Protein AF-A0A0C3QNI2-F1 (afdb_monomer_lite)

InterPro domains:
  IPR011333 SKP1/BTB/POZ domain superfamily [G3DSA:3.30.710.10] (1-174)

Secondary structure (DSSP, 8-state):
-TTTBHHHHHHHHTTTTS---------S-------PPP--S-HHHHHHHHHHHHS-HHHHHHTTGGGSSS---------------------------PPPSS--HHHHHHHHHHHHHTTB-HHHHHHHHHHHHHTTTTSHHHHHHHHHHTT-HHHHHHHHHHTTSS-GGGS-HHHHHHH-SSHHHHHHHHHHHHHHHHHHHHHHHH--SSGGGTT--TTTHHHHHHHHHHHHHHHHHH--TT--HHHHHHGGGGSTTTTT-HHHHHHHHHHHHHHHHHHTTS--SGGGS-SS--HHHHHHHHTT-

Foldseek 3Di:
DVQWFVQVCVVCVVVVPPPPPPDDDDDDDDDPPPPDDDDPDDPVLVVVLVVLVVDDLVCLVPLPVVVVPDDPDDDDPDPDDDDDDDDDDDDDDDDPCPDPNADDPVSLLVSLVVCVVRVTDVSSVVSSLVSLLVCLLVCLLQSLQVCVVVVNQVSVFSSLLNVQVPQLVPDDPVSCVVRHPDPVSSVLSNLLFLQLLLQLLVLLQPFFLADVCVLQDPPCRVVLRVVLNVQSVVVSVVRTSNDPSLVSLCCCCVDPSQVVDPSSNVSSVV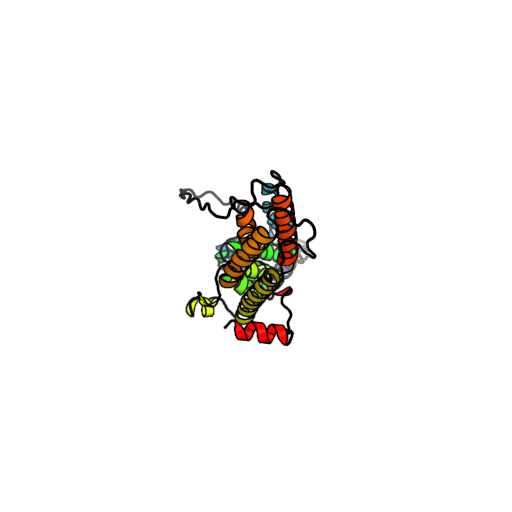SSVVSVVSSVLRRSGSVSRDPDDDPVSVVSSVVVD

Organism: NCBI:txid1051891

Radius of gyration: 28.66 Å; chains: 1; bounding box: 86×50×78 Å

Sequence (305 aa):
MEAGSSVFRDMFGTCDDLPPTSEKSGGAGLDSQSSSMEIHEGTEIFGLFLGLLHSDPTEMSKSTEANKSEGGAAPSDDWDTRTQGTMDVESTEVANHSLPSLIPLPILRPLLDLADKYDISPSYLEALHDHLKRNAPESPLEVYSLATQLELPSVASAASSFLLSRPMATYTTEEVERYFPTIRSYHLLVRLQAYRKMKLRDVLSKEVLFPHDYGKCSRHGDEASKLWQEHRDEVCTRITPSLNVVGEMAELRKAPRFHKCDTCIKGLSAAIDMLQYKVNKVPWSLERVPEKLTEWEERAMKRQG

Str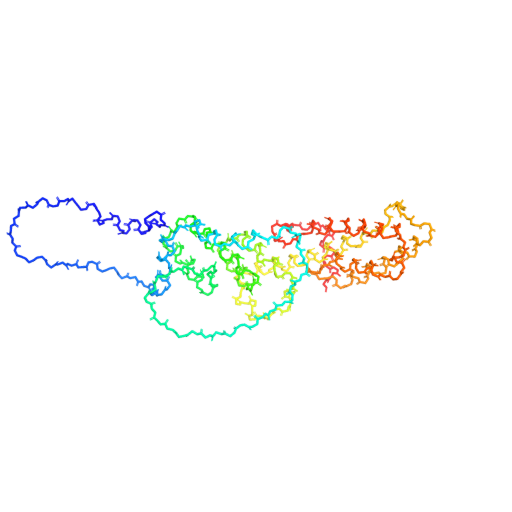ucture (mmCIF, N/CA/C/O backbone):
data_AF-A0A0C3QNI2-F1
#
_entry.id   AF-A0A0C3QNI2-F1
#
loop_
_atom_site.group_PDB
_atom_site.id
_atom_site.type_symbol
_atom_site.label_atom_id
_atom_site.label_alt_id
_atom_site.label_comp_id
_atom_site.label_asym_id
_atom_site.label_entity_id
_atom_site.label_seq_id
_atom_site.pdbx_PDB_ins_code
_atom_site.Cartn_x
_atom_site.Cartn_y
_atom_site.Cartn_z
_atom_site.occupancy
_atom_site.B_iso_or_equiv
_atom_site.auth_seq_id
_atom_site.auth_comp_id
_atom_site.auth_asym_id
_atom_site.auth_atom_id
_atom_site.pdbx_PDB_model_num
ATOM 1 N N . MET A 1 1 ? -33.208 1.269 14.373 1.00 72.19 1 MET A N 1
ATOM 2 C CA . MET A 1 1 ? -32.636 1.031 15.717 1.00 72.19 1 MET A CA 1
ATOM 3 C C . MET A 1 1 ? -32.673 -0.439 16.126 1.00 72.19 1 MET A C 1
ATOM 5 O O . MET A 1 1 ? -31.599 -1.013 16.178 1.00 72.19 1 MET A O 1
ATOM 9 N N . GLU A 1 2 ? -33.828 -1.086 16.332 1.00 77.62 2 GLU A N 1
ATOM 10 C CA . GLU A 1 2 ? -33.878 -2.499 16.794 1.00 77.62 2 GLU A CA 1
ATOM 11 C C . GLU A 1 2 ? -33.195 -3.507 15.861 1.00 77.62 2 GLU A C 1
ATOM 13 O O . GLU A 1 2 ? -32.550 -4.449 16.312 1.00 77.62 2 GLU A O 1
ATOM 18 N N . ALA A 1 3 ? -33.293 -3.296 14.546 1.00 83.06 3 ALA A N 1
ATOM 19 C CA . ALA A 1 3 ? -32.585 -4.122 13.568 1.00 83.06 3 ALA A CA 1
ATOM 20 C C . ALA A 1 3 ? -31.061 -3.883 13.571 1.00 83.06 3 ALA A C 1
ATOM 22 O O . ALA A 1 3 ? -30.310 -4.712 13.068 1.00 83.06 3 ALA A O 1
ATOM 23 N N . GLY A 1 4 ? -30.617 -2.743 14.110 1.00 86.50 4 GLY A N 1
ATOM 24 C CA . GLY A 1 4 ? -29.230 -2.294 14.064 1.00 86.50 4 GLY A CA 1
ATOM 25 C C . GLY A 1 4 ? -28.418 -2.614 15.317 1.00 86.50 4 GLY A C 1
ATOM 26 O O . GLY A 1 4 ? -27.202 -2.599 15.221 1.00 86.50 4 GLY A O 1
ATOM 27 N N . SER A 1 5 ? -29.039 -2.914 16.462 1.00 94.50 5 SER A N 1
ATOM 28 C CA . SER A 1 5 ? -28.346 -3.242 17.719 1.00 94.50 5 SER A CA 1
ATOM 29 C C . SER A 1 5 ? -29.194 -4.191 18.562 1.00 94.50 5 SER A C 1
ATOM 31 O O . SER A 1 5 ? -30.361 -3.905 18.849 1.00 94.50 5 SER A O 1
ATOM 33 N N . SER A 1 6 ? -28.598 -5.313 18.971 1.00 92.88 6 SER A N 1
ATOM 34 C CA . SER A 1 6 ? -29.255 -6.287 19.850 1.00 92.88 6 SER A CA 1
ATOM 35 C C . SER A 1 6 ? -29.502 -5.694 21.240 1.00 92.88 6 SER A C 1
ATOM 37 O O . SER A 1 6 ? -30.590 -5.848 21.787 1.00 92.88 6 SER A O 1
ATOM 39 N N . VAL A 1 7 ? -28.535 -4.929 21.755 1.00 93.50 7 VAL A N 1
ATOM 40 C CA . VAL A 1 7 ? -28.605 -4.265 23.057 1.00 93.50 7 VAL A CA 1
ATOM 41 C C . VAL A 1 7 ? -29.762 -3.274 23.090 1.00 93.50 7 VAL A C 1
ATOM 43 O O . VAL A 1 7 ? -30.577 -3.334 24.004 1.00 93.50 7 VAL A O 1
ATOM 46 N N . PHE A 1 8 ? -29.915 -2.415 22.077 1.00 92.00 8 PHE A N 1
ATOM 47 C CA . PHE A 1 8 ? -31.060 -1.502 22.042 1.00 92.00 8 PHE A CA 1
ATOM 48 C C . PHE A 1 8 ? -32.392 -2.232 21.905 1.00 92.00 8 PHE A C 1
ATOM 50 O O . PHE A 1 8 ? -33.354 -1.849 22.566 1.00 92.00 8 PHE A O 1
ATOM 57 N N . ARG A 1 9 ? -32.461 -3.296 21.099 1.00 91.31 9 ARG A N 1
ATOM 58 C CA . ARG A 1 9 ? -33.675 -4.114 21.009 1.00 91.31 9 ARG A CA 1
ATOM 59 C C . ARG A 1 9 ? -34.059 -4.691 22.372 1.00 91.31 9 ARG A C 1
ATOM 61 O O . ARG A 1 9 ? -35.225 -4.628 22.736 1.00 91.31 9 ARG A O 1
ATOM 68 N N . ASP A 1 10 ? -33.102 -5.203 23.135 1.00 91.06 10 ASP A N 1
ATOM 69 C CA . ASP A 1 10 ? -33.374 -5.794 24.447 1.00 91.06 10 ASP A CA 1
ATOM 70 C C . ASP A 1 10 ? -33.717 -4.717 25.494 1.00 91.06 10 ASP A C 1
ATOM 72 O O . ASP A 1 10 ? -34.591 -4.916 26.338 1.00 91.06 10 ASP A O 1
ATOM 76 N N . MET A 1 11 ? -33.080 -3.545 25.412 1.00 88.88 11 MET A N 1
ATOM 77 C CA . MET A 1 11 ? -33.353 -2.412 26.299 1.00 88.88 11 MET A CA 1
ATOM 78 C C . MET A 1 11 ? -34.746 -1.815 26.088 1.00 88.88 11 MET A C 1
ATOM 80 O O . MET A 1 11 ? -35.421 -1.507 27.068 1.00 88.88 11 MET A O 1
ATOM 84 N N . PHE A 1 12 ? -35.188 -1.665 24.836 1.00 86.19 12 PHE A N 1
ATOM 85 C CA . PHE A 1 12 ? -36.486 -1.063 24.510 1.00 86.19 12 PHE A CA 1
ATOM 86 C C . PHE A 1 12 ? -37.620 -2.087 24.373 1.00 86.19 12 PHE A C 1
ATOM 88 O O . PHE A 1 12 ? -38.771 -1.748 24.632 1.00 86.19 12 PHE A O 1
ATOM 95 N N . GLY A 1 13 ? -37.320 -3.352 24.067 1.00 83.81 13 GLY A N 1
ATOM 96 C CA . GLY A 1 13 ? -38.331 -4.399 23.879 1.00 83.81 13 GLY A CA 1
ATOM 97 C C . GLY A 1 13 ? -39.130 -4.731 25.143 1.00 83.81 13 GLY A C 1
ATOM 98 O O . GLY A 1 13 ? -40.278 -5.150 25.057 1.00 83.81 13 GLY A O 1
ATOM 99 N N . THR A 1 14 ? -38.577 -4.475 26.333 1.00 74.19 14 THR A N 1
ATOM 100 C CA . THR A 1 14 ? -39.312 -4.664 27.600 1.00 74.19 14 THR A CA 1
ATOM 101 C C . THR A 1 14 ? -40.436 -3.648 27.821 1.00 74.19 14 THR A C 1
ATOM 103 O O . THR A 1 14 ? -41.287 -3.861 28.686 1.00 74.19 14 THR A O 1
ATOM 106 N N . CYS A 1 15 ? -40.469 -2.557 27.049 1.00 70.94 15 CYS A N 1
ATOM 107 C CA . CYS A 1 15 ? -41.512 -1.540 27.149 1.00 70.94 15 CYS A CA 1
ATOM 108 C C . CYS A 1 15 ? -42.795 -1.911 26.386 1.00 70.94 15 CYS A C 1
ATOM 110 O O . CYS A 1 15 ? -43.865 -1.440 26.770 1.00 70.94 15 CYS A O 1
ATOM 112 N N . ASP A 1 16 ? -42.710 -2.771 25.366 1.00 70.19 16 ASP A N 1
ATOM 113 C CA . ASP A 1 16 ? -43.843 -3.088 24.483 1.00 70.19 16 ASP A CA 1
ATOM 114 C C . ASP A 1 16 ? -44.709 -4.259 24.982 1.00 70.19 16 ASP A C 1
ATOM 116 O O . ASP A 1 16 ? -45.876 -4.374 24.607 1.00 70.19 16 ASP A O 1
ATOM 120 N N . ASP A 1 17 ? -44.182 -5.093 25.885 1.00 68.81 17 ASP A N 1
ATOM 121 C CA . ASP A 1 17 ? -44.866 -6.288 26.405 1.00 68.81 17 ASP A CA 1
ATOM 122 C C . ASP A 1 17 ? -45.781 -6.021 27.615 1.00 68.81 17 ASP A C 1
ATOM 124 O O . ASP A 1 17 ? -46.321 -6.958 28.217 1.00 68.81 17 ASP A O 1
ATOM 128 N N . LEU A 1 18 ? -45.999 -4.758 28.002 1.00 68.75 18 LEU A N 1
ATOM 129 C CA . LEU A 1 18 ? -46.985 -4.456 29.038 1.00 68.75 18 LEU A CA 1
ATOM 130 C C . LEU A 1 18 ? -48.388 -4.773 28.491 1.00 68.75 18 LEU A C 1
ATOM 132 O O . LEU A 1 18 ? -48.839 -4.118 27.548 1.00 68.75 18 LEU A O 1
ATOM 136 N N . PRO A 1 19 ? -49.105 -5.766 29.061 1.00 69.81 19 PRO A N 1
ATOM 137 C CA . PRO A 1 19 ? -50.433 -6.115 28.585 1.00 69.81 19 PRO A CA 1
ATOM 138 C C . PRO A 1 19 ? -51.317 -4.868 28.660 1.00 69.81 19 PRO A C 1
ATOM 140 O O . PRO A 1 19 ? -51.231 -4.147 29.660 1.00 69.81 19 PRO A O 1
ATOM 143 N N . PRO A 1 20 ? -52.170 -4.605 27.650 1.00 69.44 20 PRO A N 1
ATOM 144 C CA . PRO A 1 20 ? -53.075 -3.467 27.681 1.00 69.44 20 PRO A CA 1
ATOM 145 C C . PRO A 1 20 ? -53.907 -3.588 28.953 1.00 69.44 20 PRO A C 1
ATOM 147 O O . PRO A 1 20 ? -54.744 -4.485 29.085 1.00 69.44 20 PRO A O 1
ATOM 150 N N . THR A 1 21 ? -53.611 -2.744 29.938 1.00 64.44 21 THR A N 1
ATOM 151 C CA . THR A 1 21 ? -54.279 -2.761 31.230 1.00 64.44 21 THR A CA 1
ATOM 152 C C . THR A 1 21 ? -55.724 -2.384 30.965 1.00 64.44 21 THR A C 1
ATOM 154 O O . THR A 1 21 ? -56.049 -1.232 30.693 1.00 64.44 21 THR A O 1
ATOM 157 N N . SER A 1 22 ? -56.603 -3.390 30.952 1.00 59.56 22 SER A N 1
ATOM 158 C CA . SER A 1 22 ? -58.018 -3.178 30.689 1.00 59.56 22 SER A CA 1
ATOM 159 C C . SER A 1 22 ? -58.565 -2.244 31.761 1.00 59.56 22 SER A C 1
ATOM 161 O O . SER A 1 22 ? -58.635 -2.602 32.940 1.00 59.56 22 SER A O 1
ATOM 163 N N . GLU A 1 23 ? -58.916 -1.039 31.336 1.00 64.94 23 GLU A N 1
ATOM 164 C CA . GLU A 1 23 ? -59.500 0.013 32.145 1.00 64.94 23 GLU A CA 1
ATOM 165 C C . GLU A 1 23 ? -60.684 -0.521 32.954 1.00 64.94 23 GLU A C 1
ATOM 167 O O . GLU A 1 23 ? -61.695 -0.942 32.390 1.00 64.94 23 GLU A O 1
ATOM 172 N N . LYS A 1 24 ? -60.567 -0.485 34.285 1.00 59.03 24 LYS A N 1
ATOM 173 C CA . LYS A 1 24 ? -61.687 -0.276 35.216 1.00 59.03 24 LYS A CA 1
ATOM 174 C C . LYS A 1 24 ? -61.171 -0.158 36.650 1.00 59.03 24 LYS A C 1
ATOM 176 O O . LYS A 1 24 ? -61.216 -1.113 37.411 1.00 59.03 24 LYS A O 1
ATOM 181 N N . SER A 1 25 ? -60.762 1.043 37.043 1.00 52.25 25 SER A N 1
ATOM 182 C CA . SER A 1 25 ? -61.341 1.702 38.224 1.00 52.25 25 SER A CA 1
ATOM 183 C C . SER A 1 25 ? -60.729 3.086 38.385 1.00 52.25 25 SER A C 1
ATOM 185 O O . SER A 1 25 ? -59.514 3.222 38.492 1.00 52.25 25 SER A O 1
ATOM 187 N N . GLY A 1 26 ? -61.588 4.104 38.403 1.00 61.94 26 GLY A N 1
ATOM 188 C CA . GLY A 1 26 ? -61.198 5.479 38.670 1.00 61.94 26 GLY A CA 1
ATOM 189 C C . GLY A 1 26 ? -60.563 5.636 40.049 1.00 61.94 26 GLY A C 1
ATOM 190 O O . GLY A 1 26 ? -61.030 5.064 41.031 1.00 61.94 26 GLY A O 1
ATOM 191 N N . GLY A 1 27 ? -59.507 6.436 40.111 1.00 54.06 27 GLY A N 1
ATOM 192 C CA . GLY A 1 27 ? -58.815 6.750 41.352 1.00 54.06 27 GLY A CA 1
ATOM 193 C C . GLY A 1 27 ? -57.542 7.532 41.077 1.00 54.06 27 GLY A C 1
ATOM 194 O O . GLY A 1 27 ? -56.503 6.944 40.830 1.00 54.06 27 GLY A O 1
ATOM 195 N N . ALA A 1 28 ? -57.696 8.854 41.060 1.00 54.44 28 ALA A N 1
ATOM 196 C CA . ALA A 1 28 ? -56.701 9.923 41.083 1.00 54.44 28 ALA A CA 1
ATOM 197 C C . ALA A 1 28 ? -55.215 9.559 41.323 1.00 54.44 28 ALA A C 1
ATOM 199 O O . ALA A 1 28 ? -54.868 8.977 42.346 1.00 54.44 28 ALA A O 1
ATOM 200 N N . GLY A 1 29 ? -54.352 10.102 40.453 1.00 57.16 29 GLY A N 1
ATOM 201 C CA . GLY A 1 29 ? -52.967 10.459 40.783 1.00 57.16 29 GLY A CA 1
ATOM 202 C C . GLY A 1 29 ? -51.922 9.385 40.502 1.00 57.16 29 GLY A C 1
ATOM 203 O O . GLY A 1 29 ? -51.288 8.899 41.429 1.00 57.16 29 GLY A O 1
ATOM 204 N N . LEU A 1 30 ? -51.720 9.030 39.232 1.00 53.06 30 LEU A N 1
ATOM 205 C CA . LEU A 1 30 ? -50.519 8.309 38.814 1.00 53.06 30 LEU A CA 1
ATOM 206 C C . LEU A 1 30 ? -49.562 9.309 38.178 1.00 53.06 30 LEU A C 1
ATOM 208 O O . LEU A 1 30 ? -49.774 9.767 37.055 1.00 53.06 30 LEU A O 1
ATOM 212 N N . ASP A 1 31 ? -48.534 9.658 38.942 1.00 58.41 31 ASP A N 1
ATOM 213 C CA . ASP A 1 31 ? -47.363 10.370 38.461 1.00 58.41 31 ASP A CA 1
ATOM 214 C C . ASP A 1 31 ? -46.799 9.587 37.271 1.00 58.41 31 ASP A C 1
ATOM 216 O O . ASP A 1 31 ? -46.358 8.445 37.427 1.00 58.41 31 ASP A O 1
ATOM 220 N N . SER A 1 32 ? -46.845 10.172 36.070 1.00 63.91 32 SER A N 1
ATOM 221 C CA . SER A 1 32 ? -46.079 9.678 34.925 1.00 63.91 32 SER A CA 1
ATOM 222 C C . SER A 1 32 ? -44.605 9.751 35.299 1.00 63.91 32 SER A C 1
ATOM 224 O O . SER A 1 32 ? -43.942 10.760 35.068 1.00 63.91 32 SER A O 1
ATOM 226 N N . GLN A 1 33 ? -44.095 8.688 35.914 1.00 64.12 33 GLN A N 1
ATOM 227 C CA . GLN A 1 33 ? -42.672 8.486 36.088 1.00 64.12 33 GLN A CA 1
ATOM 228 C C . GLN A 1 33 ? -42.105 8.292 34.688 1.00 64.12 33 GLN A C 1
ATOM 230 O O . GLN A 1 33 ? -42.147 7.202 34.121 1.00 64.12 33 GLN A O 1
ATOM 235 N N . SER A 1 34 ? -41.637 9.390 34.097 1.00 71.06 34 SER A N 1
ATOM 236 C CA . SER A 1 34 ? -40.765 9.338 32.939 1.00 71.06 34 SER A CA 1
ATOM 237 C C . SER A 1 34 ? -39.562 8.501 33.350 1.00 71.06 34 SER A C 1
ATOM 239 O O . SER A 1 34 ? -38.717 8.967 34.116 1.00 71.06 34 SER A O 1
ATOM 241 N N . SER A 1 35 ? -39.519 7.251 32.901 1.00 73.38 35 SER A N 1
ATOM 242 C CA . SER A 1 35 ? -38.351 6.400 33.070 1.00 73.38 35 SER A CA 1
ATOM 243 C C . SER A 1 35 ? -37.237 6.983 32.205 1.00 73.38 35 SER A C 1
ATOM 245 O O . SER A 1 35 ? -37.126 6.674 31.021 1.00 73.38 35 SER A O 1
ATOM 247 N N . SER A 1 36 ? -36.466 7.912 32.768 1.00 81.81 36 SER A N 1
ATOM 248 C CA . SER A 1 36 ? -35.266 8.438 32.133 1.00 81.81 36 SER A CA 1
ATOM 249 C C . SER A 1 36 ? -34.149 7.425 32.320 1.00 81.81 36 SER A C 1
ATOM 251 O O . SER A 1 36 ? -33.816 7.071 33.451 1.00 81.81 36 SER A O 1
ATOM 253 N N . MET A 1 37 ? -33.563 6.970 31.220 1.00 82.38 37 MET A N 1
ATOM 254 C CA . MET A 1 37 ? -32.373 6.138 31.265 1.00 82.38 37 MET A CA 1
ATOM 255 C C . MET A 1 37 ? -31.130 7.029 31.199 1.00 82.38 37 MET A C 1
ATOM 257 O O . MET A 1 37 ? -31.011 7.863 30.301 1.00 82.38 37 MET A O 1
ATOM 261 N N . GLU A 1 38 ? -30.206 6.856 32.141 1.00 88.50 38 GLU A N 1
ATOM 262 C CA . GLU A 1 38 ? -28.918 7.547 32.110 1.00 88.50 38 GLU A CA 1
ATOM 263 C C . GLU A 1 38 ? -27.960 6.839 31.141 1.00 88.50 38 GLU A C 1
ATOM 265 O O . GLU A 1 38 ? -27.720 5.635 31.242 1.00 88.50 38 GLU A O 1
ATOM 270 N N . ILE A 1 39 ? -27.425 7.604 30.189 1.00 90.31 39 ILE A N 1
ATOM 271 C CA . ILE A 1 39 ? -26.440 7.180 29.189 1.00 90.31 39 ILE A CA 1
ATOM 272 C C . ILE A 1 39 ? -25.160 7.970 29.488 1.00 90.31 39 ILE A C 1
ATOM 274 O O . ILE A 1 39 ? -25.215 9.183 29.689 1.00 90.31 39 ILE A O 1
ATOM 278 N N . HIS A 1 40 ? -24.019 7.287 29.600 1.00 91.56 40 HIS A N 1
ATOM 279 C CA . HIS A 1 40 ? -22.754 7.893 30.049 1.00 91.56 40 HIS A CA 1
ATOM 280 C C . HIS A 1 40 ? -21.925 8.480 28.898 1.00 91.56 40 HIS A C 1
ATOM 282 O O . HIS A 1 40 ? -20.920 9.156 29.118 1.00 91.56 40 HIS A O 1
ATOM 288 N N . GLU A 1 41 ? -22.325 8.191 27.670 1.00 93.12 41 GLU A N 1
ATOM 289 C CA . GLU A 1 41 ? -21.714 8.635 26.436 1.00 93.12 41 GLU A CA 1
ATOM 290 C C . GLU A 1 41 ? -21.904 10.142 26.233 1.00 93.12 41 GLU A C 1
ATOM 292 O O . GLU A 1 41 ? -22.944 10.713 26.559 1.00 93.12 41 GLU A O 1
ATOM 297 N N . GLY A 1 42 ? -20.907 10.799 25.636 1.00 92.44 42 GLY A N 1
ATOM 298 C CA . GLY A 1 42 ? -21.040 12.200 25.248 1.00 92.44 42 GLY A CA 1
ATOM 299 C C . GLY A 1 42 ? -22.174 12.383 24.235 1.00 92.44 42 GLY A C 1
ATOM 300 O O . GLY A 1 42 ? -22.206 11.692 23.214 1.00 92.44 42 GLY A O 1
ATOM 301 N N . THR A 1 43 ? -23.071 13.338 24.497 1.00 91.94 43 THR A N 1
ATOM 302 C CA . THR A 1 43 ? -24.303 13.570 23.722 1.00 91.94 43 THR A CA 1
ATOM 303 C C . THR A 1 43 ? -24.059 13.713 22.219 1.00 91.94 43 THR A C 1
ATOM 305 O O . THR A 1 43 ? -24.859 13.236 21.423 1.00 91.94 43 THR A O 1
ATOM 308 N N . GLU A 1 44 ? -22.947 14.329 21.814 1.00 91.94 44 GLU A N 1
ATOM 309 C CA . GLU A 1 44 ? -22.615 14.546 20.400 1.00 91.94 44 GLU A CA 1
ATOM 310 C C . GLU A 1 44 ? -22.273 13.240 19.671 1.00 91.94 44 GLU A C 1
ATOM 312 O O . GLU A 1 44 ? -22.873 12.923 18.645 1.00 91.94 44 GLU A O 1
ATOM 317 N N . ILE A 1 45 ? -21.342 12.451 20.216 1.00 92.62 45 ILE A N 1
ATOM 318 C CA . ILE A 1 45 ? -20.928 11.172 19.619 1.00 92.62 45 ILE A CA 1
ATOM 319 C C . ILE A 1 45 ? -22.086 10.178 19.650 1.00 92.62 45 ILE A C 1
ATOM 321 O O . ILE A 1 45 ? -22.327 9.487 18.663 1.00 92.62 45 ILE A O 1
ATOM 325 N N . PHE A 1 46 ? -22.833 10.142 20.754 1.00 93.81 46 PHE A N 1
ATOM 326 C CA . PHE A 1 46 ? -24.003 9.283 20.866 1.00 93.81 46 PHE A CA 1
ATOM 327 C C . PHE A 1 46 ? -25.125 9.711 19.909 1.00 93.81 46 PHE A C 1
ATOM 329 O O . PHE A 1 46 ? -25.756 8.869 19.280 1.00 93.81 46 PHE A O 1
ATOM 336 N N . GLY A 1 47 ? -25.336 11.014 19.709 1.00 92.75 47 GLY A N 1
ATOM 337 C CA . GLY A 1 47 ? -26.276 11.525 18.710 1.00 92.75 47 GLY A CA 1
ATOM 338 C C . GLY A 1 47 ? -25.901 11.107 17.284 1.00 92.75 47 GLY A C 1
ATOM 339 O O . GLY A 1 47 ? -26.754 10.629 16.538 1.00 92.75 47 GLY A O 1
ATOM 340 N N . LEU A 1 48 ? -24.616 11.205 16.922 1.00 92.00 48 LEU A N 1
ATOM 341 C CA . LEU A 1 48 ? -24.106 10.718 15.632 1.00 92.00 48 LEU A CA 1
ATOM 342 C C . LEU A 1 48 ? -24.286 9.205 15.480 1.00 92.00 48 LEU A C 1
ATOM 344 O O . LEU A 1 48 ? -24.680 8.730 14.417 1.00 92.00 48 LEU A O 1
ATOM 348 N N . PHE A 1 49 ? -24.028 8.459 16.550 1.00 93.56 49 PHE A N 1
ATOM 349 C CA . PHE A 1 49 ? -24.219 7.018 16.613 1.00 93.56 49 PHE A CA 1
ATOM 350 C C . PHE A 1 49 ? -25.674 6.604 16.376 1.00 93.56 49 PHE A C 1
ATOM 352 O O . PHE A 1 49 ? -25.952 5.721 15.567 1.00 93.56 49 PHE A O 1
ATOM 359 N N . LEU A 1 50 ? -26.625 7.280 17.022 1.00 92.94 50 LEU A N 1
ATOM 360 C CA . LEU A 1 50 ? -28.046 7.055 16.770 1.00 92.94 50 LEU A CA 1
ATOM 361 C C . LEU A 1 50 ? -28.419 7.432 15.333 1.00 92.94 50 LEU A C 1
ATOM 363 O O . LEU A 1 50 ? -29.118 6.670 14.668 1.00 92.94 50 LEU A O 1
ATOM 367 N N . GLY A 1 51 ? -27.905 8.554 14.818 1.00 90.94 51 GLY A N 1
ATOM 368 C CA . GLY A 1 51 ? -28.089 8.953 13.419 1.00 90.94 51 GLY A CA 1
ATOM 369 C C . GLY A 1 51 ? -27.615 7.883 12.427 1.00 90.94 51 GLY A C 1
ATOM 370 O O . GLY A 1 51 ? -28.307 7.589 11.450 1.00 90.94 51 GLY A O 1
ATOM 371 N N . LEU A 1 52 ? -26.486 7.230 12.721 1.00 90.50 52 LEU A N 1
ATOM 372 C CA . LEU A 1 52 ? -25.982 6.084 11.960 1.00 90.50 52 LEU A CA 1
ATOM 373 C C . LEU A 1 52 ? -26.967 4.911 11.975 1.00 90.50 52 LEU A C 1
ATOM 375 O O . LEU A 1 52 ? -27.310 4.400 10.915 1.00 90.50 52 LEU A O 1
ATOM 379 N N . LEU A 1 53 ? -27.495 4.542 13.144 1.00 91.19 53 LEU A N 1
ATOM 380 C CA . LEU A 1 53 ? -28.472 3.451 13.299 1.00 91.19 53 LEU A CA 1
ATOM 381 C C . LEU A 1 53 ? -29.858 3.742 12.698 1.00 91.19 53 LEU A C 1
ATOM 383 O O . LEU A 1 53 ? -30.701 2.839 12.607 1.00 91.19 53 LEU A O 1
ATOM 387 N N . HIS A 1 54 ? -30.122 4.997 12.341 1.00 90.00 54 HIS A N 1
ATOM 388 C CA . HIS A 1 54 ? -31.317 5.419 11.614 1.00 90.00 54 HIS A CA 1
ATOM 389 C C . HIS A 1 54 ? -31.121 5.475 10.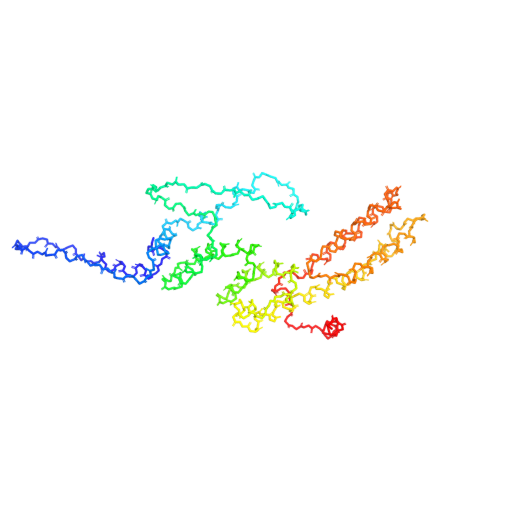098 1.00 90.00 54 HIS A C 1
ATOM 391 O O . HIS A 1 54 ? -32.111 5.491 9.369 1.00 90.00 54 HIS A O 1
ATOM 397 N N . SER A 1 55 ? -29.875 5.490 9.629 1.00 88.81 55 SER A N 1
ATOM 398 C CA . SER A 1 55 ? -29.546 5.512 8.204 1.00 88.81 55 SER A CA 1
ATOM 399 C C . SER A 1 55 ? -29.547 4.093 7.625 1.00 88.81 55 SER A C 1
ATOM 401 O O . SER A 1 55 ? -29.336 3.119 8.349 1.00 88.81 55 SER A O 1
ATOM 403 N N . ASP A 1 56 ? -29.779 3.944 6.320 1.00 87.56 56 ASP A N 1
ATOM 404 C CA . ASP A 1 56 ? -29.597 2.657 5.642 1.00 87.56 56 ASP A CA 1
ATOM 405 C C . ASP A 1 56 ? -28.081 2.379 5.518 1.00 87.56 56 ASP A C 1
ATOM 407 O O . ASP A 1 56 ? -27.347 3.214 4.976 1.00 87.56 56 ASP A O 1
ATOM 411 N N . PRO A 1 57 ? -27.572 1.226 5.996 1.00 84.56 57 PRO A N 1
ATOM 412 C CA . PRO A 1 57 ? -26.143 0.911 5.928 1.00 84.56 57 PRO A CA 1
ATOM 413 C C . PRO A 1 57 ? -25.625 0.895 4.482 1.00 84.56 57 PRO A C 1
ATOM 415 O O . PRO A 1 57 ? -24.466 1.221 4.226 1.00 84.56 57 PRO A O 1
ATOM 418 N N . THR A 1 58 ? -26.482 0.579 3.507 1.00 83.25 58 THR A N 1
ATOM 419 C CA . THR A 1 58 ? -26.104 0.601 2.094 1.00 83.25 58 THR A CA 1
ATOM 420 C C . THR A 1 58 ? -25.907 2.018 1.566 1.00 83.25 58 THR A C 1
ATOM 422 O O . THR A 1 58 ? -25.076 2.216 0.683 1.00 83.25 58 THR A O 1
ATOM 425 N N . GLU A 1 59 ? -26.615 3.018 2.094 1.00 82.19 59 GLU A N 1
ATOM 426 C CA . GLU A 1 59 ? -26.437 4.420 1.696 1.00 82.19 59 GLU A CA 1
ATOM 427 C C . GLU A 1 59 ? -25.098 4.981 2.184 1.00 82.19 59 GLU A C 1
ATOM 429 O O . GLU A 1 59 ? -24.428 5.717 1.451 1.00 82.19 59 GLU A O 1
ATOM 434 N N . MET A 1 60 ? -24.650 4.548 3.365 1.00 77.25 60 MET A N 1
ATOM 435 C CA . MET A 1 60 ? -23.339 4.911 3.909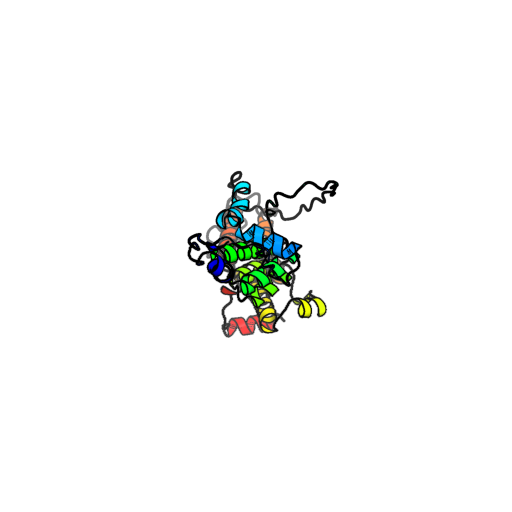 1.00 77.25 60 MET A CA 1
ATOM 436 C C . MET A 1 60 ? -22.196 4.446 2.993 1.00 77.25 60 MET A C 1
ATOM 438 O O . MET A 1 60 ? -21.277 5.215 2.686 1.00 77.25 60 MET A O 1
ATOM 442 N N . SER A 1 61 ? -22.288 3.219 2.469 1.00 74.56 61 SER A N 1
ATOM 443 C CA . SER A 1 61 ? -21.301 2.691 1.522 1.00 74.56 61 SER A CA 1
ATOM 444 C C . SER A 1 61 ? -21.433 3.309 0.119 1.00 74.56 61 SER A C 1
ATOM 446 O O . SER A 1 61 ? -20.407 3.564 -0.520 1.00 74.56 61 SER A O 1
ATOM 448 N N . LYS A 1 62 ? -22.659 3.595 -0.357 1.00 69.25 62 LYS A N 1
ATOM 449 C CA . LYS A 1 62 ? -22.963 4.044 -1.738 1.00 69.25 62 LYS A CA 1
ATOM 450 C C . LYS A 1 62 ? -22.641 5.500 -2.052 1.00 69.25 62 LYS A C 1
ATOM 452 O O . LYS A 1 62 ? -22.419 5.797 -3.226 1.00 69.25 62 LYS A O 1
ATOM 457 N N . SER A 1 63 ? -22.564 6.391 -1.061 1.00 57.41 63 SER A N 1
ATOM 458 C CA . SER A 1 63 ? -22.286 7.835 -1.242 1.00 57.41 63 SER A CA 1
ATOM 459 C C . SER A 1 63 ? -20.991 8.165 -2.017 1.00 57.41 63 SER A C 1
ATOM 461 O O . SER A 1 63 ? -20.668 9.324 -2.252 1.00 57.41 63 SER A O 1
ATOM 463 N N . THR A 1 64 ? -20.229 7.152 -2.429 1.00 50.66 64 THR A N 1
ATOM 464 C CA . THR A 1 64 ? -18.909 7.254 -3.054 1.00 50.66 64 THR A CA 1
ATOM 465 C C . THR A 1 64 ? -18.861 6.747 -4.502 1.00 50.66 64 THR A C 1
ATOM 467 O O . THR A 1 64 ? -17.933 7.103 -5.226 1.00 50.66 64 THR A O 1
ATOM 470 N N . GLU A 1 65 ? -19.833 5.958 -4.982 1.00 52.25 65 GLU A N 1
ATOM 471 C CA . GLU A 1 65 ? -19.820 5.488 -6.385 1.00 52.25 65 GLU A CA 1
ATOM 472 C C . GLU A 1 65 ? -20.318 6.549 -7.375 1.00 52.25 65 GLU A C 1
ATOM 474 O O . GLU A 1 65 ? -19.867 6.579 -8.520 1.00 52.25 65 GLU A O 1
ATOM 479 N N . ALA A 1 66 ? -21.160 7.483 -6.919 1.00 50.06 66 ALA A N 1
ATOM 480 C CA . ALA A 1 66 ? -21.724 8.548 -7.752 1.00 50.06 66 ALA A CA 1
ATOM 481 C C . ALA A 1 66 ? -20.673 9.538 -8.304 1.00 50.06 66 ALA A C 1
ATOM 483 O O . ALA A 1 66 ? -20.938 10.215 -9.290 1.00 50.06 66 ALA A O 1
ATOM 484 N N . ASN A 1 67 ? -19.461 9.574 -7.733 1.00 50.59 67 ASN A N 1
ATOM 485 C CA . ASN A 1 67 ? -18.348 10.395 -8.230 1.00 50.59 67 ASN A CA 1
ATOM 486 C C . ASN A 1 67 ? -17.366 9.630 -9.141 1.00 50.59 67 ASN A C 1
ATOM 488 O O . ASN A 1 67 ? -16.361 10.198 -9.563 1.00 50.59 67 ASN A O 1
ATOM 492 N N . LYS A 1 68 ? -17.613 8.346 -9.445 1.00 49.88 68 LYS A N 1
ATOM 493 C CA . LYS A 1 68 ? -16.756 7.533 -10.334 1.00 49.88 68 LYS A CA 1
ATOM 494 C C . LYS A 1 68 ? -17.363 7.241 -11.707 1.00 49.88 68 LYS A C 1
ATOM 496 O O . LYS A 1 68 ? -16.684 6.653 -12.548 1.00 49.88 68 LYS A O 1
ATOM 501 N N . SER A 1 69 ? -18.601 7.653 -11.972 1.00 39.16 69 SER A N 1
ATOM 502 C CA . SER A 1 69 ? -19.288 7.404 -13.242 1.00 39.16 69 SER A CA 1
ATOM 503 C C . SER A 1 69 ? -19.211 8.591 -14.206 1.00 39.16 69 SER A C 1
ATOM 505 O O . SER A 1 69 ? -20.241 9.054 -14.665 1.00 39.16 69 SER A O 1
ATOM 507 N N . GLU A 1 70 ? -18.011 9.083 -14.515 1.00 39.78 70 GLU A N 1
ATOM 508 C CA . GLU A 1 70 ? -17.740 9.937 -15.687 1.00 39.78 70 GLU A CA 1
ATOM 509 C C . GLU A 1 70 ? -16.217 9.979 -15.929 1.00 39.78 70 GLU A C 1
ATOM 511 O O . GLU A 1 70 ? -15.512 10.873 -15.478 1.00 39.78 70 GLU A O 1
ATOM 516 N N . GLY A 1 71 ? -15.667 8.947 -16.585 1.00 37.56 71 GLY A N 1
ATOM 517 C CA . GLY A 1 71 ? -14.247 8.929 -16.972 1.00 37.56 71 GLY A CA 1
ATOM 518 C C . GLY A 1 71 ? -13.573 7.562 -16.893 1.00 37.56 71 GLY A C 1
ATOM 519 O O . GLY A 1 71 ? -12.632 7.366 -16.131 1.00 37.56 71 GLY A O 1
ATOM 520 N N . GLY A 1 72 ? -14.028 6.601 -17.698 1.00 36.41 72 GLY A N 1
ATOM 521 C CA . GLY A 1 72 ? -13.288 5.363 -17.932 1.00 36.41 72 GLY A CA 1
ATOM 522 C C . GLY A 1 72 ? -12.010 5.625 -18.734 1.00 36.41 72 GLY A C 1
ATOM 523 O O . GLY A 1 72 ? -12.024 5.548 -19.957 1.00 36.41 72 GLY A O 1
ATOM 524 N N . ALA A 1 73 ? -10.908 5.908 -18.043 1.00 32.53 73 ALA A N 1
ATOM 525 C CA . ALA A 1 73 ? -9.543 5.777 -18.542 1.00 32.53 73 ALA A CA 1
ATOM 526 C C . ALA A 1 73 ? -8.630 5.346 -17.381 1.00 32.53 73 ALA A C 1
ATOM 528 O O . ALA A 1 73 ? -8.884 5.669 -16.224 1.00 32.53 73 ALA A O 1
ATOM 529 N N . ALA A 1 74 ? -7.613 4.546 -17.699 1.00 34.28 74 ALA A N 1
ATOM 530 C CA . ALA A 1 74 ? -6.646 3.952 -16.774 1.00 34.28 74 ALA A CA 1
ATOM 531 C C . ALA A 1 74 ? -6.048 4.959 -15.759 1.00 34.28 74 ALA A C 1
ATOM 533 O O . ALA A 1 74 ? -5.995 6.153 -16.055 1.00 34.28 74 ALA A O 1
ATOM 534 N N . PRO A 1 75 ? -5.565 4.501 -14.584 1.00 37.84 75 PRO A N 1
ATOM 535 C CA . PRO A 1 75 ? -5.042 5.392 -13.554 1.00 37.84 75 PRO A CA 1
ATOM 536 C C . PRO A 1 75 ? -3.801 6.126 -14.076 1.00 37.84 75 PRO A C 1
ATOM 538 O O . PRO A 1 75 ? -2.772 5.512 -14.354 1.00 37.84 75 PRO A O 1
ATOM 541 N N . SER A 1 76 ? -3.949 7.437 -14.247 1.00 37.06 76 SER A N 1
ATOM 542 C CA . SER A 1 76 ? -2.883 8.386 -14.549 1.00 37.06 76 SER A CA 1
ATOM 543 C C . SER A 1 76 ? -2.134 8.720 -13.260 1.00 37.06 76 SER A C 1
ATOM 545 O O . SER A 1 76 ? -2.759 9.074 -12.260 1.00 37.06 76 SER A O 1
ATOM 547 N N . ASP A 1 77 ? -0.808 8.601 -13.303 1.00 35.62 77 ASP A N 1
ATOM 548 C CA . ASP A 1 77 ? 0.138 9.019 -12.266 1.00 35.62 77 ASP A CA 1
ATOM 549 C C . ASP A 1 77 ? 0.139 10.553 -12.130 1.00 35.62 77 ASP A C 1
ATOM 551 O O . ASP A 1 77 ? 0.977 11.226 -12.726 1.00 35.62 77 ASP A O 1
ATOM 555 N N . ASP A 1 78 ? -0.792 11.119 -11.362 1.00 34.22 78 ASP A N 1
ATOM 556 C CA . ASP A 1 78 ? -0.735 12.538 -10.991 1.00 34.22 78 ASP A CA 1
ATOM 557 C C . ASP A 1 78 ? -1.257 12.726 -9.559 1.00 34.22 78 ASP A C 1
ATOM 559 O O . ASP A 1 78 ? -2.460 12.738 -9.302 1.00 34.22 78 ASP A O 1
ATOM 563 N N . TRP A 1 79 ? -0.334 12.757 -8.592 1.00 40.41 79 TRP A N 1
ATOM 564 C CA . TRP A 1 79 ? -0.631 12.877 -7.157 1.00 40.41 79 TRP A CA 1
ATOM 565 C C . TRP A 1 79 ? -0.330 14.272 -6.592 1.00 40.41 79 TRP A C 1
ATOM 567 O O . TRP A 1 79 ? -0.421 14.462 -5.381 1.00 40.41 79 TRP A O 1
ATOM 577 N N . ASP A 1 80 ? -0.014 15.257 -7.436 1.00 34.47 80 ASP A N 1
ATOM 578 C CA . ASP A 1 80 ? 0.474 16.562 -6.986 1.00 34.47 80 ASP A CA 1
ATOM 579 C C . ASP A 1 80 ? -0.482 17.700 -7.379 1.00 34.47 80 ASP A C 1
ATOM 581 O O . ASP A 1 80 ? -0.276 18.440 -8.338 1.00 34.47 80 ASP A O 1
ATOM 585 N N . THR A 1 81 ? -1.583 17.855 -6.638 1.00 34.50 81 THR A N 1
ATOM 586 C CA . THR A 1 81 ? -2.287 19.149 -6.554 1.00 34.50 81 THR A CA 1
ATOM 587 C C . THR A 1 81 ? -3.164 19.222 -5.305 1.00 34.50 81 THR A C 1
ATOM 589 O O . THR A 1 81 ? -4.303 18.765 -5.265 1.00 34.50 81 THR A O 1
ATOM 592 N N . ARG A 1 82 ? -2.612 19.824 -4.246 1.00 32.81 82 ARG A N 1
ATOM 593 C CA . ARG A 1 82 ? -3.315 20.147 -2.999 1.00 32.81 82 ARG A CA 1
ATOM 594 C C . ARG A 1 82 ? -3.779 21.604 -3.042 1.00 32.81 82 ARG A C 1
ATOM 596 O O . ARG A 1 82 ? -3.012 22.509 -2.725 1.00 32.81 82 ARG A O 1
ATOM 603 N N . THR A 1 83 ? -5.029 21.841 -3.427 1.00 33.84 83 THR A N 1
ATOM 604 C CA . THR A 1 83 ? -5.690 23.154 -3.332 1.00 33.84 83 THR A CA 1
ATOM 605 C C . THR A 1 83 ? -6.198 23.400 -1.910 1.00 33.84 83 THR A C 1
ATOM 607 O O . THR A 1 83 ? -7.037 22.659 -1.404 1.00 33.84 83 THR A O 1
ATOM 610 N N . GLN A 1 84 ? -5.684 24.450 -1.263 1.00 32.16 84 GLN A N 1
ATOM 611 C CA . GLN A 1 84 ? -6.214 25.010 -0.018 1.00 32.16 84 GLN A CA 1
ATOM 612 C C . GLN A 1 84 ? -7.483 25.819 -0.322 1.00 32.16 84 GLN A C 1
ATOM 614 O O . GLN A 1 84 ? -7.420 26.813 -1.041 1.00 32.16 84 GLN A O 1
ATOM 619 N N . GLY A 1 85 ? -8.622 25.389 0.222 1.00 33.09 85 GLY A N 1
ATOM 620 C CA . GLY A 1 85 ? -9.878 26.139 0.227 1.00 33.09 85 GLY A CA 1
ATOM 621 C C . GLY A 1 85 ? -10.151 26.715 1.615 1.00 33.09 85 GLY A C 1
ATOM 622 O O . GLY A 1 85 ? -10.086 25.999 2.611 1.00 33.09 85 GLY A O 1
ATOM 623 N N . THR A 1 86 ? -10.416 28.015 1.664 1.00 33.69 86 THR A N 1
ATOM 624 C CA . THR A 1 86 ? -10.782 28.805 2.844 1.00 33.69 86 THR A CA 1
ATOM 625 C C . THR A 1 86 ? -12.189 28.453 3.333 1.00 33.69 86 THR A C 1
ATOM 627 O O . THR A 1 86 ? -13.120 28.392 2.534 1.00 33.69 86 THR A O 1
ATOM 630 N N . MET A 1 87 ? -12.334 28.230 4.641 1.00 31.86 87 MET A N 1
ATOM 631 C CA . MET A 1 87 ? -13.615 28.010 5.315 1.00 31.86 87 MET A CA 1
ATOM 632 C C . MET A 1 87 ? -14.207 29.344 5.780 1.00 31.86 87 MET A C 1
ATOM 634 O O . MET A 1 87 ? -13.644 29.973 6.671 1.00 31.86 87 MET A O 1
ATOM 638 N N . ASP A 1 88 ? -15.361 29.708 5.229 1.00 39.12 88 ASP A N 1
ATOM 639 C CA . ASP A 1 88 ? -16.334 30.592 5.873 1.00 39.12 88 ASP A CA 1
ATOM 640 C C . ASP A 1 88 ? -17.535 29.728 6.264 1.00 39.12 88 ASP A C 1
ATOM 642 O O . ASP A 1 88 ? -18.161 29.137 5.384 1.00 39.12 88 ASP A O 1
ATOM 646 N N . VAL A 1 89 ? -17.875 29.647 7.555 1.00 40.34 89 VAL A N 1
ATOM 647 C CA . VAL A 1 89 ? -19.207 29.202 7.994 1.00 40.34 89 VAL A CA 1
ATOM 648 C C . VAL A 1 89 ? -19.607 29.941 9.269 1.00 40.34 89 VAL A C 1
ATOM 650 O O . VAL A 1 89 ? -19.056 29.709 10.342 1.00 40.34 89 VAL A O 1
ATOM 653 N N . GLU A 1 90 ? -20.641 30.765 9.139 1.00 42.41 90 GLU A N 1
ATOM 654 C CA . GLU A 1 90 ? -21.564 31.122 10.211 1.00 42.41 90 GLU A CA 1
ATOM 655 C C . GLU A 1 90 ? -22.966 30.710 9.750 1.00 42.41 90 GLU A C 1
ATOM 657 O O . GLU A 1 90 ? -23.429 31.183 8.712 1.00 42.41 90 GLU A O 1
ATOM 662 N N . SER A 1 91 ? -23.626 29.820 10.497 1.00 41.09 91 SER A N 1
ATOM 663 C CA . SER A 1 91 ? -25.038 29.926 10.913 1.00 41.09 91 SER A CA 1
ATOM 664 C C . SER A 1 91 ? -25.607 28.576 11.343 1.00 41.09 91 SER A C 1
ATOM 666 O O . SER A 1 91 ? -25.447 27.548 10.688 1.00 41.09 91 SER A O 1
ATOM 668 N N . THR A 1 92 ? -26.288 28.630 12.479 1.00 46.62 92 THR A N 1
ATOM 669 C CA . THR A 1 92 ? -26.899 27.536 13.224 1.00 46.62 92 THR A CA 1
ATOM 670 C C . THR A 1 92 ? -28.359 27.388 12.791 1.00 46.62 92 THR A C 1
ATOM 672 O O . THR A 1 92 ? -29.190 28.222 13.144 1.00 46.62 92 THR A O 1
ATOM 675 N N . GLU A 1 93 ? -28.691 26.323 12.062 1.00 40.31 93 GLU A N 1
ATOM 676 C CA . GLU A 1 93 ? -30.073 25.889 11.821 1.00 40.31 93 GLU A CA 1
ATOM 677 C C . GLU A 1 93 ? -30.225 24.405 12.183 1.00 40.31 93 GLU A C 1
ATOM 679 O O . GLU A 1 93 ? -29.296 23.608 12.060 1.00 40.31 93 GLU A O 1
ATOM 684 N N . VAL A 1 94 ? -31.398 24.070 12.716 1.00 44.41 94 VAL A N 1
ATOM 685 C CA . VAL A 1 94 ? -31.752 22.803 13.370 1.00 44.41 94 VAL A CA 1
ATOM 686 C C . VAL A 1 94 ? -31.429 21.604 12.466 1.00 44.41 94 VAL A C 1
ATOM 688 O O . VAL A 1 94 ? -31.999 21.439 11.389 1.00 44.41 94 VAL A O 1
ATOM 691 N N . ALA A 1 95 ? -30.471 20.790 12.916 1.00 42.38 95 ALA A N 1
ATOM 692 C CA . ALA A 1 95 ? -29.746 19.819 12.112 1.00 42.38 95 ALA A CA 1
ATOM 693 C C . ALA A 1 95 ? -30.590 18.594 11.725 1.00 42.38 95 ALA A C 1
ATOM 695 O O . ALA A 1 95 ? -30.735 17.640 12.488 1.00 42.38 95 ALA A O 1
ATOM 696 N N . ASN A 1 96 ? -31.041 18.556 10.472 1.00 45.06 96 ASN A N 1
ATOM 697 C CA . ASN A 1 96 ? -31.081 17.285 9.756 1.00 45.06 96 ASN A CA 1
ATOM 698 C C . ASN A 1 96 ? -29.626 16.818 9.629 1.00 45.06 96 ASN A C 1
ATOM 700 O O . ASN A 1 96 ? -28.894 17.303 8.769 1.00 45.06 96 ASN A O 1
ATOM 704 N N . HIS A 1 97 ? -29.182 15.934 10.525 1.00 49.94 97 HIS A N 1
ATOM 705 C CA . HIS A 1 97 ? -27.839 15.355 10.509 1.00 49.94 97 HIS A CA 1
ATOM 706 C C . HIS A 1 97 ? -27.678 14.414 9.302 1.00 49.94 97 HIS A C 1
ATOM 708 O O . HIS A 1 97 ? -27.627 13.197 9.451 1.00 49.94 97 HIS A O 1
ATOM 714 N N . SER A 1 98 ? -27.612 14.963 8.086 1.00 56.88 98 SER A N 1
ATOM 715 C CA . SER A 1 98 ? -27.111 14.217 6.936 1.00 56.88 98 SER A CA 1
ATOM 716 C C . SER A 1 98 ? -25.655 13.871 7.226 1.00 56.88 98 SER A C 1
ATOM 718 O O . SER A 1 98 ? -24.830 14.772 7.402 1.00 56.88 98 SER A O 1
ATOM 720 N N . LEU A 1 99 ? -25.346 12.580 7.332 1.00 58.00 99 LEU A N 1
ATOM 721 C CA . LEU A 1 99 ? -23.992 12.126 7.626 1.00 58.00 99 LEU A CA 1
ATOM 722 C C . LEU A 1 99 ? -23.017 12.654 6.555 1.00 58.00 99 LEU A C 1
ATOM 724 O O . LEU A 1 99 ? -23.334 12.602 5.362 1.00 58.00 99 LEU A O 1
ATOM 728 N N . PRO A 1 100 ? -21.837 13.171 6.946 1.00 64.44 100 PRO A N 1
ATOM 729 C CA . PRO A 1 100 ? -20.816 13.569 5.985 1.00 64.44 100 PRO A CA 1
ATOM 730 C C . PRO A 1 100 ? -20.405 12.368 5.119 1.00 64.44 100 PRO A C 1
ATOM 732 O O . PRO A 1 100 ? -20.339 11.238 5.600 1.00 64.44 100 PRO A O 1
ATOM 735 N N . SER A 1 101 ? -20.077 12.618 3.844 1.00 82.69 101 SER A N 1
ATOM 736 C CA . SER A 1 101 ? -19.667 11.579 2.873 1.00 82.69 101 SER A CA 1
ATOM 737 C C . SER A 1 101 ? -18.491 10.715 3.367 1.00 82.69 101 SER A C 1
ATOM 739 O O . SER A 1 101 ? -18.366 9.542 3.005 1.00 82.69 101 SER A O 1
ATOM 741 N N . LEU A 1 102 ? -17.655 11.267 4.250 1.00 90.31 102 LEU A N 1
ATOM 742 C CA . LEU A 1 102 ? -16.604 10.556 4.961 1.00 90.31 102 LEU A CA 1
ATOM 743 C C . LEU A 1 102 ? -16.625 10.951 6.440 1.00 90.31 102 LEU A C 1
ATOM 745 O O . LEU A 1 102 ? -16.480 12.127 6.766 1.00 90.31 102 LEU A O 1
ATOM 749 N N . ILE A 1 103 ? -16.770 9.966 7.329 1.00 92.19 103 ILE A N 1
ATOM 750 C CA . ILE A 1 103 ? -16.629 10.171 8.773 1.00 92.19 103 ILE A CA 1
ATOM 751 C C . ILE A 1 103 ? -15.139 10.402 9.088 1.00 92.19 103 ILE A C 1
ATOM 753 O O . ILE A 1 103 ? -14.323 9.522 8.784 1.00 92.19 103 ILE A O 1
ATOM 757 N N . PRO A 1 104 ? -14.763 11.547 9.689 1.00 94.19 104 PRO A N 1
ATOM 758 C CA . PRO A 1 104 ? -13.384 11.818 10.077 1.00 94.19 104 PRO A CA 1
ATOM 759 C C . PRO A 1 104 ? -12.878 10.835 11.134 1.00 94.19 104 PRO A C 1
ATOM 761 O O . PRO A 1 104 ? -13.602 10.480 12.068 1.00 94.19 104 PRO A O 1
ATOM 764 N N . LEU A 1 105 ? -11.603 10.456 11.036 1.00 94.12 105 LEU A N 1
ATOM 765 C CA . LEU A 1 105 ? -10.968 9.486 11.932 1.00 94.12 105 LEU A CA 1
ATOM 766 C C . LEU A 1 105 ? -11.122 9.783 13.445 1.00 94.12 105 LEU A C 1
ATOM 768 O O . LEU A 1 105 ? -11.422 8.840 14.183 1.00 94.12 105 LEU A O 1
ATOM 772 N N . PRO A 1 106 ? -11.023 11.044 13.931 1.00 94.50 106 PRO A N 1
ATOM 773 C CA . PRO A 1 106 ? -11.210 11.350 15.355 1.00 94.50 106 PRO A CA 1
ATOM 774 C C . PRO A 1 106 ? -12.606 11.016 15.896 1.00 94.50 106 PRO A C 1
ATOM 776 O O . PRO A 1 106 ? -12.747 10.720 17.078 1.00 94.50 106 PRO A O 1
ATOM 779 N N . ILE A 1 107 ? -13.628 11.058 15.036 1.00 94.75 107 ILE A N 1
ATOM 780 C CA . ILE A 1 107 ? -15.017 10.720 15.377 1.00 94.75 107 ILE A CA 1
ATOM 781 C C . ILE A 1 107 ? -15.247 9.218 15.195 1.00 94.75 107 ILE A C 1
ATOM 783 O O . ILE A 1 107 ? -15.953 8.586 15.978 1.00 94.75 107 ILE A O 1
ATOM 787 N N . LEU A 1 108 ? -14.618 8.631 14.177 1.00 95.38 108 LEU A N 1
ATOM 788 C CA . LEU A 1 108 ? -14.793 7.229 13.828 1.00 95.38 108 LEU A CA 1
ATOM 789 C C . LEU A 1 108 ? -14.332 6.275 14.934 1.00 95.38 108 LEU A C 1
ATOM 791 O O . LEU A 1 108 ? -14.962 5.244 15.141 1.00 95.38 108 LEU A O 1
ATOM 795 N N . ARG A 1 109 ? -13.262 6.614 15.662 1.00 95.06 109 ARG A N 1
ATOM 796 C CA . ARG A 1 109 ? -12.755 5.768 16.749 1.00 95.06 109 ARG A CA 1
ATOM 797 C C . ARG A 1 109 ? -13.771 5.608 17.897 1.00 95.06 109 ARG A C 1
ATOM 799 O O . ARG A 1 109 ? -14.143 4.469 18.154 1.00 95.06 109 ARG A O 1
ATOM 806 N N . PRO A 1 110 ? -14.304 6.689 18.502 1.00 96.06 110 PRO A N 1
ATOM 807 C CA . PRO A 1 110 ? -15.407 6.579 19.454 1.00 96.06 110 PRO A CA 1
ATOM 808 C C . PRO A 1 110 ? -16.621 5.820 18.908 1.00 96.06 110 PRO A C 1
ATOM 810 O O . PRO A 1 110 ? -17.234 5.052 19.635 1.00 96.06 110 PRO A O 1
ATOM 813 N N . LEU A 1 111 ? -16.973 6.006 17.631 1.00 95.88 111 LEU A N 1
ATOM 814 C CA . LEU A 1 111 ? -18.103 5.292 17.028 1.00 95.88 111 LEU A CA 1
ATOM 815 C C . LEU A 1 111 ? -17.869 3.779 16.936 1.00 95.88 111 LEU A C 1
ATOM 817 O O . LEU A 1 111 ? -18.810 3.021 17.143 1.00 95.88 111 LEU A O 1
ATOM 821 N N . LEU A 1 112 ? -16.639 3.342 16.650 1.00 96.62 112 LEU A N 1
ATOM 822 C CA . LEU A 1 112 ? -16.264 1.925 16.666 1.00 96.62 112 LEU A CA 1
ATOM 823 C C . LEU A 1 112 ? -16.297 1.355 18.092 1.00 96.62 112 LEU A C 1
ATOM 825 O O . LEU A 1 112 ? -16.803 0.253 18.281 1.00 96.62 112 LEU A O 1
ATOM 829 N N . ASP A 1 113 ? -15.854 2.124 19.092 1.00 95.81 113 ASP A N 1
ATOM 830 C CA . ASP A 1 113 ? -15.941 1.722 20.504 1.00 95.81 113 ASP A CA 1
ATOM 831 C C . ASP A 1 113 ? -17.410 1.561 20.951 1.00 95.81 113 ASP A C 1
ATOM 833 O O . ASP A 1 113 ? -17.767 0.600 21.633 1.00 95.81 113 ASP A O 1
ATOM 837 N N . LEU A 1 114 ? -18.296 2.476 20.531 1.00 96.25 114 LEU A N 1
ATOM 838 C CA . LEU A 1 114 ? -19.736 2.349 20.774 1.00 96.25 114 LEU A CA 1
ATOM 839 C C . LEU A 1 114 ? -20.353 1.184 19.993 1.00 96.25 114 LEU A C 1
ATOM 841 O O . LEU A 1 114 ? -21.281 0.546 20.487 1.00 96.25 114 LEU A O 1
ATOM 845 N N . ALA A 1 115 ? -19.854 0.898 18.789 1.00 96.06 115 ALA A N 1
ATOM 846 C CA . ALA A 1 115 ? -20.364 -0.195 17.973 1.00 96.06 115 ALA A CA 1
ATOM 847 C C . ALA A 1 115 ? -20.139 -1.559 18.625 1.00 96.06 115 ALA A C 1
ATOM 849 O O . ALA A 1 115 ? -21.046 -2.390 18.607 1.00 96.06 115 ALA A O 1
ATOM 850 N N . ASP A 1 116 ? -18.972 -1.741 19.244 1.00 95.50 116 ASP A N 1
ATOM 851 C CA . ASP A 1 116 ? -18.664 -2.900 20.080 1.00 95.50 116 ASP A CA 1
ATOM 852 C C . ASP A 1 116 ? -19.542 -2.920 21.342 1.00 95.50 116 ASP A C 1
ATOM 854 O O . ASP A 1 116 ? -20.227 -3.904 21.619 1.00 95.50 116 ASP A O 1
ATOM 858 N N . LYS A 1 117 ? -19.627 -1.789 22.061 1.00 95.62 117 LYS A N 1
ATOM 859 C CA . LYS A 1 117 ? -20.403 -1.679 23.309 1.00 95.62 117 LYS A CA 1
ATOM 860 C C . LYS A 1 117 ? -21.888 -2.023 23.148 1.00 95.62 117 LYS A C 1
ATOM 862 O O . LYS A 1 117 ? -22.472 -2.629 24.046 1.00 95.62 117 LYS A O 1
ATOM 867 N N . TYR A 1 118 ? -22.507 -1.594 22.052 1.00 96.12 118 TYR A N 1
ATOM 868 C CA . TYR A 1 118 ? -23.939 -1.775 21.800 1.00 96.12 118 TYR A CA 1
ATOM 869 C C . TYR A 1 118 ? -24.250 -2.939 20.849 1.00 96.12 118 TYR A C 1
ATOM 871 O O . TYR A 1 118 ? -25.392 -3.045 20.401 1.00 96.12 118 TYR A O 1
ATOM 879 N N . ASP A 1 119 ? -23.273 -3.798 20.543 1.00 95.75 119 ASP A N 1
ATOM 880 C CA . ASP A 1 119 ? -23.430 -4.978 19.678 1.00 95.75 119 ASP A CA 1
ATOM 881 C C . ASP A 1 119 ? -24.204 -4.654 18.385 1.00 95.75 119 ASP A C 1
ATOM 883 O O . ASP A 1 119 ? -25.321 -5.129 18.133 1.00 95.75 119 ASP A O 1
ATOM 887 N N . ILE A 1 120 ? -23.643 -3.730 17.596 1.00 95.62 120 ILE A N 1
ATOM 888 C CA . ILE A 1 120 ? -24.255 -3.317 16.332 1.00 95.62 120 ILE A CA 1
ATOM 889 C C . ILE A 1 120 ? -24.236 -4.470 15.325 1.00 95.62 120 ILE A C 1
ATOM 891 O O . ILE A 1 120 ? -23.258 -5.202 15.191 1.00 95.62 120 ILE A O 1
ATOM 895 N N . SER A 1 121 ? -25.293 -4.567 14.516 1.00 95.75 121 SER A N 1
ATOM 896 C CA . SER A 1 121 ? -25.374 -5.529 13.419 1.00 95.75 121 SER A CA 1
ATOM 897 C C . SER A 1 121 ? -24.182 -5.420 12.438 1.00 95.75 121 SER A C 1
ATOM 899 O O . SER A 1 121 ? -23.762 -4.305 12.096 1.00 95.75 121 SER A O 1
ATOM 901 N N . PRO A 1 122 ? -23.703 -6.543 11.870 1.00 95.00 122 PRO A N 1
ATOM 902 C CA . PRO A 1 122 ? -22.523 -6.562 11.003 1.00 95.00 122 PRO A CA 1
ATOM 903 C C . PRO A 1 122 ? -22.557 -5.590 9.815 1.00 95.00 122 PRO A C 1
ATOM 905 O O . PRO A 1 122 ? -21.520 -5.043 9.459 1.00 95.00 122 PRO A O 1
ATOM 908 N N . SER A 1 123 ? -23.727 -5.310 9.227 1.00 94.12 123 SER A N 1
ATOM 909 C CA . SER A 1 123 ? -23.845 -4.420 8.059 1.00 94.12 123 SER A CA 1
ATOM 910 C C . SER A 1 123 ? -23.445 -2.969 8.345 1.00 94.12 123 SER A C 1
ATOM 912 O O . SER A 1 123 ? -22.831 -2.317 7.505 1.00 94.12 123 SER A O 1
ATOM 914 N N . TYR A 1 124 ? -23.774 -2.447 9.528 1.00 94.06 124 TYR A N 1
ATOM 915 C CA . TYR A 1 124 ? -23.348 -1.101 9.933 1.00 94.06 124 TYR A CA 1
ATOM 916 C C . TYR A 1 124 ? -21.868 -1.084 10.312 1.00 94.06 124 TYR A C 1
ATOM 918 O O . TYR A 1 124 ? -21.160 -0.130 9.993 1.00 94.06 124 TYR A O 1
ATOM 926 N N . LEU A 1 125 ? -21.390 -2.150 10.958 1.00 95.31 125 LEU A N 1
ATOM 927 C CA . LEU A 1 125 ? -19.983 -2.291 11.311 1.00 95.31 125 LEU A CA 1
ATOM 928 C C . LEU A 1 125 ? -19.097 -2.341 10.052 1.00 95.31 125 LEU A C 1
ATOM 930 O O . LEU A 1 125 ? -18.080 -1.655 9.986 1.00 95.31 125 LEU A O 1
ATOM 934 N N . GLU A 1 126 ? -19.522 -3.063 9.012 1.00 94.94 126 GLU A N 1
ATOM 935 C CA . GLU A 1 126 ? -18.880 -3.057 7.691 1.00 94.94 126 GLU A CA 1
ATOM 936 C C . GLU A 1 126 ? -18.830 -1.650 7.079 1.00 94.94 126 GLU A C 1
ATOM 938 O O . GLU A 1 126 ? -17.776 -1.233 6.595 1.00 94.94 126 GLU A O 1
ATOM 943 N N . ALA A 1 127 ? -19.917 -0.877 7.171 1.00 93.62 127 ALA A N 1
ATOM 944 C CA . ALA A 1 127 ? -19.932 0.503 6.692 1.00 93.62 127 ALA A CA 1
ATOM 945 C C . ALA A 1 127 ? -18.939 1.398 7.466 1.00 93.62 127 ALA A C 1
ATOM 947 O O . ALA A 1 127 ? -18.217 2.198 6.863 1.00 93.62 127 ALA A O 1
ATOM 948 N N . LEU A 1 128 ? -18.822 1.235 8.791 1.00 95.50 128 LEU A N 1
ATOM 949 C CA . LEU A 1 128 ? -17.808 1.932 9.596 1.00 95.50 128 LEU A CA 1
ATOM 950 C C . LEU A 1 128 ? -16.378 1.511 9.211 1.00 95.50 128 LEU A C 1
ATOM 952 O O . LEU A 1 128 ? -15.492 2.364 9.106 1.00 95.50 128 LEU A O 1
ATOM 956 N N . HIS A 1 129 ? -16.144 0.225 8.937 1.00 96.75 129 HIS A N 1
ATOM 957 C CA . HIS A 1 129 ? -14.854 -0.271 8.447 1.00 96.75 129 HIS A CA 1
ATOM 958 C C . HIS A 1 129 ? -14.495 0.300 7.067 1.00 96.75 129 HIS A C 1
ATOM 960 O O . HIS A 1 129 ? -13.329 0.625 6.820 1.00 96.75 129 HIS A O 1
ATOM 966 N N . ASP A 1 130 ? -15.475 0.481 6.182 1.00 95.00 130 ASP A N 1
ATOM 967 C CA . ASP A 1 130 ? -15.283 1.145 4.891 1.00 95.00 130 ASP A CA 1
ATOM 968 C C . ASP A 1 130 ? -14.868 2.609 5.069 1.00 95.00 130 ASP A C 1
ATOM 970 O O . ASP A 1 130 ? -13.919 3.065 4.422 1.00 95.00 130 ASP A O 1
ATOM 974 N N . HIS A 1 131 ? -15.511 3.344 5.981 1.00 94.69 131 HIS A N 1
ATOM 975 C CA . HIS A 1 131 ? -15.081 4.698 6.335 1.00 94.69 131 HIS A CA 1
ATOM 976 C C . HIS A 1 131 ? -13.657 4.710 6.908 1.00 94.69 131 HIS A C 1
ATOM 978 O O . HIS A 1 131 ? -12.851 5.559 6.518 1.00 94.69 131 HIS A O 1
ATOM 984 N N . LEU A 1 132 ? -13.300 3.743 7.759 1.00 97.25 132 LEU A N 1
ATOM 985 C CA . LEU A 1 132 ? -11.949 3.625 8.318 1.00 97.25 132 LEU A CA 1
ATOM 986 C C . LEU A 1 132 ? -10.916 3.423 7.206 1.00 97.25 132 LEU A C 1
ATOM 988 O O . LEU A 1 132 ? -9.916 4.136 7.130 1.00 97.25 132 LEU A O 1
ATOM 992 N N . LYS A 1 133 ? -11.199 2.508 6.279 1.00 96.69 133 LYS A N 1
ATOM 993 C CA . LYS A 1 133 ? -10.361 2.241 5.108 1.00 96.69 133 LYS A CA 1
ATOM 994 C C . LYS A 1 133 ? -10.215 3.464 4.200 1.00 96.69 133 LYS A C 1
ATOM 996 O O . LYS A 1 133 ? -9.133 3.691 3.665 1.00 96.69 133 LYS A O 1
ATOM 1001 N N . ARG A 1 134 ? -11.269 4.266 4.026 1.00 94.81 134 ARG A N 1
ATOM 1002 C CA . ARG A 1 134 ? -11.241 5.499 3.215 1.00 94.81 134 ARG A CA 1
ATOM 1003 C C . ARG A 1 134 ? -10.398 6.615 3.832 1.00 94.81 134 ARG A C 1
ATOM 1005 O O . ARG A 1 134 ? -9.886 7.436 3.083 1.00 94.81 134 ARG A O 1
ATOM 1012 N N . ASN A 1 135 ? -10.193 6.614 5.149 1.00 96.31 135 ASN A N 1
ATOM 1013 C CA . ASN A 1 135 ? -9.272 7.539 5.820 1.00 96.31 135 ASN A CA 1
ATOM 1014 C C . ASN A 1 135 ? -7.786 7.154 5.621 1.00 96.31 135 ASN A C 1
ATOM 1016 O O . ASN A 1 135 ? -6.894 7.940 5.943 1.00 96.31 135 ASN A O 1
ATOM 1020 N N . ALA A 1 136 ? -7.487 5.963 5.082 1.00 96.50 136 ALA A N 1
ATOM 1021 C CA . ALA A 1 136 ? -6.116 5.467 4.949 1.00 96.50 136 ALA A CA 1
ATOM 1022 C C . ALA A 1 136 ? -5.166 6.355 4.117 1.00 96.50 136 ALA A C 1
ATOM 1024 O O . ALA A 1 136 ? -4.010 6.457 4.513 1.00 96.50 136 ALA A O 1
ATOM 1025 N N . PRO A 1 137 ? -5.569 7.005 3.006 1.00 95.31 137 PRO A N 1
ATOM 1026 C CA . PRO A 1 137 ? -4.662 7.872 2.250 1.00 95.31 137 PRO A CA 1
ATOM 1027 C C . PRO A 1 137 ? -4.182 9.094 3.044 1.00 95.31 137 PRO A C 1
ATOM 1029 O O . PRO A 1 137 ? -3.040 9.515 2.881 1.00 95.31 137 PRO A O 1
ATOM 1032 N N . GLU A 1 138 ? -5.043 9.657 3.896 1.00 95.31 138 GLU A N 1
ATOM 1033 C CA . GLU A 1 138 ? -4.739 10.858 4.681 1.00 95.31 138 GLU A CA 1
ATOM 1034 C C . GLU A 1 138 ? -3.993 10.519 5.976 1.00 95.31 138 GLU A C 1
ATOM 1036 O O . GLU A 1 138 ? -3.018 11.183 6.324 1.00 95.31 138 GLU A O 1
ATOM 1041 N N . SER A 1 139 ? -4.419 9.458 6.667 1.00 95.50 139 SER A N 1
ATOM 1042 C CA . SER A 1 139 ? -3.886 9.065 7.979 1.00 95.50 139 SER A CA 1
ATOM 1043 C C . SER A 1 139 ? -3.492 7.581 8.024 1.00 95.50 139 SER A C 1
ATOM 1045 O O . SER A 1 139 ? -4.008 6.817 8.843 1.00 95.50 139 SER A O 1
ATOM 1047 N N . PRO A 1 140 ? -2.557 7.123 7.168 1.00 96.06 140 PRO A N 1
ATOM 1048 C CA . PRO A 1 140 ? -2.298 5.695 6.973 1.00 96.06 140 PRO A CA 1
ATOM 1049 C C . PRO A 1 140 ? -1.784 4.987 8.227 1.00 96.06 140 PRO A C 1
ATOM 1051 O O . PRO A 1 140 ? -2.107 3.824 8.455 1.00 96.06 140 PRO A O 1
ATOM 1054 N N . LEU A 1 141 ? -0.995 5.682 9.050 1.00 95.69 141 LEU A N 1
ATOM 1055 C CA . LEU A 1 141 ? -0.390 5.116 10.254 1.00 95.69 141 LEU A CA 1
ATOM 1056 C C . LEU A 1 141 ? -1.432 4.871 11.350 1.00 95.69 141 LEU A C 1
ATOM 1058 O O . LEU A 1 141 ? -1.454 3.804 11.960 1.00 95.69 141 LEU A O 1
ATOM 1062 N N . GLU A 1 142 ? -2.317 5.842 11.561 1.00 95.88 142 GLU A N 1
ATOM 1063 C CA . GLU A 1 142 ? -3.384 5.764 12.557 1.00 95.88 142 GLU A CA 1
ATOM 1064 C C . GLU A 1 142 ? -4.464 4.763 12.135 1.00 95.88 142 GLU A C 1
ATOM 1066 O O . GLU A 1 142 ? -4.886 3.937 12.940 1.00 95.88 142 GLU A O 1
ATOM 1071 N N . VAL A 1 143 ? -4.837 4.747 10.850 1.00 97.12 143 VAL A N 1
ATOM 1072 C CA . VAL A 1 143 ? -5.768 3.743 10.314 1.00 97.12 143 VAL A CA 1
ATOM 1073 C C . VAL A 1 143 ? -5.183 2.337 10.417 1.00 97.12 143 VAL A C 1
ATOM 1075 O O . VAL A 1 143 ? -5.878 1.420 10.848 1.00 97.12 143 VAL A O 1
ATOM 1078 N N . TYR A 1 144 ? -3.905 2.153 10.066 1.00 97.06 144 TYR A N 1
ATOM 1079 C CA . TYR A 1 144 ? -3.229 0.867 10.231 1.00 97.06 144 TYR A CA 1
ATOM 1080 C C . TYR A 1 144 ? -3.227 0.423 11.697 1.00 97.06 144 TYR A C 1
ATOM 1082 O O . TYR A 1 144 ? -3.593 -0.712 11.993 1.00 97.06 144 TYR A O 1
ATOM 1090 N N . SER A 1 145 ? -2.863 1.330 12.608 1.00 95.94 145 SER A N 1
ATOM 1091 C CA . SER A 1 145 ? -2.888 1.091 14.050 1.00 95.94 145 SER A CA 1
ATOM 1092 C C . SER A 1 145 ? -4.241 0.579 14.515 1.00 95.94 145 SER A C 1
ATOM 1094 O O . SER A 1 145 ? -4.333 -0.523 15.057 1.00 95.94 145 SER A O 1
ATOM 1096 N N . LEU A 1 146 ? -5.291 1.358 14.256 1.00 96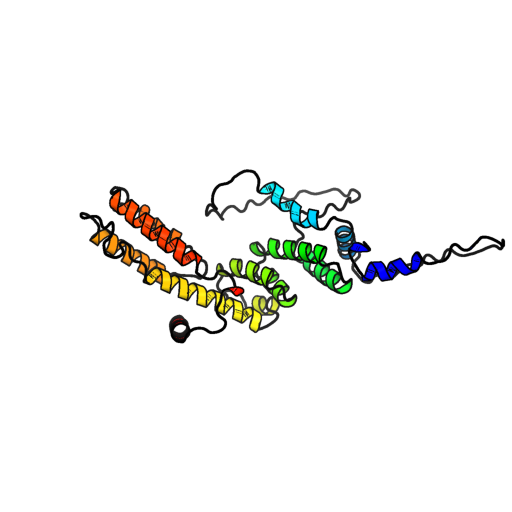.25 146 LEU A N 1
ATOM 1097 C CA . LEU A 1 146 ? -6.634 1.073 14.726 1.00 96.25 146 LEU A CA 1
ATOM 1098 C C . LEU A 1 146 ? -7.152 -0.236 14.125 1.00 96.25 146 LEU A C 1
ATOM 1100 O O . LEU A 1 146 ? -7.648 -1.089 14.851 1.00 96.25 146 LEU A O 1
ATOM 1104 N N . ALA A 1 147 ? -6.928 -0.458 12.828 1.00 96.94 147 ALA A N 1
ATOM 1105 C CA . ALA A 1 147 ? -7.286 -1.708 12.169 1.00 96.94 147 ALA A CA 1
ATOM 1106 C C . ALA A 1 147 ? -6.558 -2.924 12.764 1.00 96.94 147 ALA A C 1
ATOM 1108 O O . ALA A 1 147 ? -7.146 -3.996 12.855 1.00 96.94 147 ALA A O 1
ATOM 1109 N N . THR A 1 148 ? -5.299 -2.788 13.197 1.00 96.19 148 THR A N 1
ATOM 1110 C CA . THR A 1 148 ? -4.607 -3.889 13.890 1.00 96.19 148 THR A CA 1
ATOM 1111 C C . THR A 1 148 ? -5.119 -4.131 15.310 1.00 96.19 148 THR A C 1
ATOM 1113 O O . THR A 1 148 ? -5.100 -5.279 15.741 1.00 96.19 148 THR A O 1
ATOM 1116 N N . GLN A 1 149 ? -5.577 -3.095 16.024 1.00 94.94 149 GLN A N 1
ATOM 1117 C CA . GLN A 1 149 ? -6.185 -3.231 17.359 1.00 94.94 149 GLN A CA 1
ATOM 1118 C C . GLN A 1 149 ? -7.542 -3.934 17.289 1.00 94.94 149 GLN A C 1
ATOM 1120 O O . GLN A 1 149 ? -7.828 -4.784 18.121 1.00 94.94 149 GLN A O 1
ATOM 1125 N N . LEU A 1 150 ? -8.334 -3.605 16.268 1.00 95.38 150 LEU A N 1
ATOM 1126 C CA . LEU A 1 150 ? -9.665 -4.165 16.022 1.00 95.38 150 LEU A CA 1
ATOM 1127 C C . LEU A 1 150 ? -9.638 -5.482 15.225 1.00 95.38 150 LEU A C 1
ATOM 1129 O O . LEU A 1 150 ? -10.679 -5.955 14.787 1.00 95.38 150 LEU A O 1
ATOM 1133 N N . GLU A 1 151 ? -8.452 -6.050 14.979 1.00 95.12 151 GLU A N 1
ATOM 1134 C CA . GLU A 1 151 ? -8.271 -7.289 14.208 1.00 95.12 151 GLU A CA 1
ATOM 1135 C C . GLU A 1 151 ? -8.933 -7.264 12.813 1.00 95.12 151 GLU A C 1
ATOM 1137 O O . GLU A 1 151 ? -9.515 -8.244 12.355 1.00 95.12 151 GLU A O 1
ATOM 1142 N N . LEU A 1 152 ? -8.799 -6.142 12.098 1.00 96.25 152 LEU A N 1
ATOM 1143 C CA . LEU A 1 152 ? -9.344 -5.910 10.756 1.00 96.25 152 LEU A CA 1
ATOM 1144 C C . LEU A 1 152 ? -8.252 -6.075 9.682 1.00 96.25 152 LEU A C 1
ATOM 1146 O O . LEU A 1 152 ? -7.719 -5.075 9.177 1.00 96.25 152 LEU A O 1
ATOM 1150 N N . PRO A 1 153 ? -7.885 -7.314 9.288 1.00 95.25 153 PRO A N 1
ATOM 1151 C CA . PRO A 1 153 ? -6.746 -7.558 8.408 1.00 95.25 153 PRO A CA 1
ATOM 1152 C C . PRO A 1 153 ? -6.896 -6.875 7.050 1.00 95.25 153 PRO A C 1
ATOM 1154 O O . PRO A 1 153 ? -5.919 -6.327 6.555 1.00 95.25 153 PRO A O 1
ATOM 1157 N N . SER A 1 154 ? -8.103 -6.827 6.478 1.00 94.75 154 SER A N 1
ATOM 1158 C CA . SER A 1 154 ? -8.350 -6.210 5.168 1.00 94.75 154 SER A CA 1
ATOM 1159 C C . SER A 1 154 ? -8.117 -4.691 5.174 1.00 94.75 154 SER A C 1
ATOM 1161 O O . SER A 1 154 ? -7.556 -4.140 4.221 1.00 94.75 154 SER A O 1
ATOM 1163 N N . VAL A 1 155 ? -8.497 -4.008 6.259 1.00 97.00 155 VAL A N 1
ATOM 1164 C CA . VAL A 1 155 ? -8.295 -2.563 6.442 1.00 97.00 155 VAL A CA 1
ATOM 1165 C C . VAL A 1 155 ? -6.826 -2.272 6.742 1.00 97.00 155 VAL A C 1
ATOM 1167 O O . VAL A 1 155 ? -6.240 -1.396 6.108 1.00 97.00 155 VAL A O 1
ATOM 1170 N N . ALA A 1 156 ? -6.193 -3.055 7.621 1.00 96.69 156 ALA A N 1
ATOM 1171 C CA . ALA A 1 156 ? -4.763 -2.943 7.908 1.00 96.69 156 ALA A CA 1
ATOM 1172 C C . ALA A 1 156 ? -3.911 -3.193 6.648 1.00 96.69 156 ALA A C 1
ATOM 1174 O O . ALA A 1 156 ? -2.967 -2.459 6.359 1.00 96.69 156 ALA A O 1
ATOM 1175 N N . SER A 1 157 ? -4.282 -4.195 5.851 1.00 94.50 157 SER A N 1
ATOM 1176 C CA . SER A 1 157 ? -3.693 -4.534 4.553 1.00 94.50 157 SER A CA 1
ATOM 1177 C C . SER A 1 157 ? -3.788 -3.354 3.578 1.00 94.50 157 SER A C 1
ATOM 1179 O O . SER A 1 157 ? -2.769 -2.959 3.007 1.00 94.50 157 SER A O 1
ATOM 1181 N N . ALA A 1 158 ? -4.954 -2.710 3.466 1.00 94.75 158 ALA A N 1
ATOM 1182 C CA . ALA A 1 158 ? -5.138 -1.514 2.643 1.00 94.75 158 ALA A CA 1
ATOM 1183 C C . ALA A 1 158 ? -4.354 -0.292 3.159 1.00 94.75 158 ALA A C 1
ATOM 1185 O O . ALA A 1 158 ? -3.715 0.402 2.377 1.00 94.75 158 ALA A O 1
ATOM 1186 N N . ALA A 1 159 ? -4.342 -0.038 4.468 1.00 96.69 159 ALA A N 1
ATOM 1187 C CA . ALA A 1 159 ? -3.579 1.067 5.047 1.00 96.69 159 ALA A CA 1
ATOM 1188 C C . ALA A 1 159 ? -2.062 0.882 4.869 1.00 96.69 159 ALA A C 1
ATOM 1190 O O . ALA A 1 159 ? -1.340 1.830 4.555 1.00 96.69 159 ALA A O 1
ATOM 1191 N N . SER A 1 160 ? -1.580 -0.362 4.974 1.00 96.44 160 SER A N 1
ATOM 1192 C CA . SER A 1 160 ? -0.159 -0.690 4.828 1.00 96.44 160 SER A CA 1
ATOM 1193 C C . SER A 1 160 ? 0.419 -0.325 3.456 1.00 96.44 160 SER A C 1
ATOM 1195 O O . SER A 1 160 ? 1.603 0.005 3.377 1.00 96.44 160 SER A O 1
ATOM 1197 N N . SER A 1 161 ? -0.389 -0.307 2.383 1.00 94.62 161 SER A N 1
ATOM 1198 C CA . SER A 1 161 ? 0.103 0.080 1.054 1.00 94.62 161 SER A CA 1
ATOM 1199 C C . SER A 1 161 ? 0.460 1.564 0.966 1.00 94.62 161 SER A C 1
ATOM 1201 O O . SER A 1 161 ? 1.405 1.923 0.266 1.00 94.62 161 SER A O 1
ATOM 1203 N N . PHE A 1 162 ? -0.241 2.425 1.709 1.00 95.31 162 PHE A N 1
ATOM 1204 C CA . PHE A 1 162 ? 0.060 3.860 1.775 1.00 95.31 162 PHE A CA 1
ATOM 1205 C C . PHE A 1 162 ? 1.317 4.147 2.608 1.00 95.31 162 PHE A C 1
ATOM 1207 O O . PHE A 1 162 ? 2.037 5.107 2.335 1.00 95.31 162 PHE A O 1
ATOM 1214 N N . LEU A 1 163 ? 1.648 3.263 3.557 1.00 96.12 163 LEU A N 1
ATOM 1215 C CA . LEU A 1 163 ? 2.871 3.328 4.366 1.00 96.12 163 LEU A CA 1
ATOM 1216 C C . LEU A 1 163 ? 4.133 2.890 3.610 1.00 96.12 163 LEU A C 1
ATOM 1218 O O . LEU A 1 163 ? 5.227 2.939 4.161 1.00 96.12 163 LEU A O 1
ATOM 1222 N N . LEU A 1 164 ? 4.034 2.467 2.346 1.00 95.25 164 LEU A N 1
ATOM 1223 C CA . LEU A 1 164 ? 5.214 2.132 1.539 1.00 95.25 164 LEU A CA 1
ATOM 1224 C C . LEU A 1 164 ? 6.007 3.371 1.106 1.00 95.25 164 LEU A C 1
ATOM 1226 O O . LEU A 1 164 ? 7.193 3.249 0.797 1.00 95.25 164 LEU A O 1
ATOM 1230 N N . SER A 1 165 ? 5.358 4.540 1.061 1.00 93.12 165 SER A N 1
ATOM 1231 C CA . SER A 1 165 ? 5.951 5.813 0.630 1.00 93.12 165 SER A CA 1
ATOM 1232 C C . SER A 1 165 ? 7.017 6.326 1.600 1.00 93.12 165 SER A C 1
ATOM 1234 O O . SER A 1 165 ? 8.062 6.807 1.161 1.00 93.12 165 SER A O 1
ATOM 1236 N N . ARG A 1 166 ? 6.782 6.166 2.907 1.00 93.69 166 ARG A N 1
ATOM 1237 C CA . ARG A 1 166 ? 7.643 6.645 3.989 1.00 93.69 166 ARG A CA 1
ATOM 1238 C C . ARG A 1 166 ? 8.321 5.462 4.699 1.00 93.69 166 ARG A C 1
ATOM 1240 O O . ARG A 1 166 ? 7.635 4.644 5.313 1.00 93.69 166 ARG A O 1
ATOM 1247 N N . PRO A 1 167 ? 9.661 5.332 4.652 1.00 93.56 167 PRO A N 1
ATOM 1248 C CA . PRO A 1 167 ? 10.357 4.253 5.350 1.00 93.56 167 PRO A CA 1
ATOM 1249 C C . PRO A 1 167 ? 10.092 4.286 6.858 1.00 93.56 167 PRO A C 1
ATOM 1251 O O . PRO A 1 167 ? 10.125 5.361 7.460 1.00 93.56 167 PRO A O 1
ATOM 1254 N N . MET A 1 168 ? 9.914 3.115 7.483 1.00 94.31 168 MET A N 1
ATOM 1255 C CA . MET A 1 168 ? 9.616 3.028 8.922 1.00 94.31 168 MET A CA 1
ATOM 1256 C C . MET A 1 168 ? 10.686 3.693 9.804 1.00 94.31 168 MET A C 1
ATOM 1258 O O . MET A 1 168 ? 10.371 4.239 10.853 1.00 94.31 168 MET A O 1
ATOM 1262 N N . ALA A 1 169 ? 11.939 3.722 9.343 1.00 93.00 169 ALA A N 1
ATOM 1263 C CA . ALA A 1 169 ? 13.054 4.368 10.037 1.00 93.00 169 ALA A CA 1
ATOM 1264 C C . ALA A 1 169 ? 12.955 5.906 10.119 1.00 93.00 169 ALA A C 1
ATOM 1266 O O . ALA A 1 169 ? 13.759 6.528 10.802 1.00 93.00 169 ALA A O 1
ATOM 1267 N N . THR A 1 170 ? 12.020 6.529 9.395 1.00 94.62 170 THR A N 1
ATOM 1268 C CA . THR A 1 170 ? 11.826 7.991 9.407 1.00 94.62 170 THR A CA 1
ATOM 1269 C C . THR A 1 170 ? 10.771 8.455 10.409 1.00 94.62 170 THR A C 1
ATOM 1271 O O . THR A 1 170 ? 10.565 9.661 10.538 1.00 94.62 170 THR A O 1
ATOM 1274 N N . TYR A 1 171 ? 10.060 7.535 11.065 1.00 94.31 171 TYR A N 1
ATOM 1275 C CA . TYR A 1 171 ? 9.124 7.877 12.134 1.00 94.31 171 TYR A CA 1
ATOM 1276 C C . TYR A 1 171 ? 9.880 8.060 13.446 1.00 94.31 171 TYR A C 1
ATOM 1278 O O . TYR A 1 171 ? 10.858 7.353 13.704 1.00 94.31 171 TYR A O 1
ATOM 1286 N N . THR A 1 172 ? 9.441 9.013 14.263 1.00 95.62 172 THR A N 1
ATOM 1287 C CA . THR A 1 172 ? 10.040 9.222 15.585 1.00 95.62 172 THR A CA 1
ATOM 1288 C C . THR A 1 172 ? 9.612 8.121 16.552 1.00 95.62 172 THR A C 1
ATOM 1290 O O . THR A 1 172 ? 8.620 7.422 16.326 1.00 95.62 172 THR A O 1
ATOM 1293 N N . THR A 1 173 ? 10.349 7.961 17.650 1.00 94.56 173 THR A N 1
ATOM 1294 C CA . THR A 1 173 ? 9.990 6.996 18.696 1.00 94.56 173 THR A CA 1
ATOM 1295 C C . THR A 1 173 ? 8.604 7.298 19.265 1.00 94.56 173 THR A C 1
ATOM 1297 O O . THR A 1 173 ? 7.817 6.379 19.450 1.00 94.56 173 THR A O 1
ATOM 1300 N N . GLU A 1 174 ? 8.261 8.576 19.445 1.00 95.75 174 GLU A N 1
ATOM 1301 C CA . GLU A 1 174 ? 6.958 9.011 19.960 1.00 95.75 174 GLU A CA 1
ATOM 1302 C C . GLU A 1 174 ? 5.818 8.674 18.990 1.00 95.75 174 GLU A C 1
ATOM 1304 O O . GLU A 1 174 ? 4.752 8.237 19.420 1.00 95.75 174 GLU A O 1
ATOM 1309 N N . GLU A 1 175 ? 6.027 8.837 17.676 1.00 93.62 175 GLU A N 1
ATOM 1310 C CA . GLU A 1 175 ? 5.060 8.395 16.663 1.00 93.62 175 GLU A CA 1
ATOM 1311 C C . GLU A 1 175 ? 4.881 6.872 16.722 1.00 93.62 175 GLU A C 1
ATOM 1313 O O . GLU A 1 175 ? 3.755 6.371 16.693 1.00 93.62 175 GLU A O 1
ATOM 1318 N N . VAL A 1 176 ? 5.981 6.122 16.833 1.00 93.56 176 VAL A N 1
ATOM 1319 C CA . VAL A 1 176 ? 5.926 4.658 16.877 1.00 93.56 176 VAL A CA 1
ATOM 1320 C C . VAL A 1 176 ? 5.208 4.167 18.137 1.00 93.56 176 VAL A C 1
ATOM 1322 O O . VAL A 1 176 ? 4.322 3.323 18.042 1.00 93.56 176 VAL A O 1
ATOM 1325 N N . GLU A 1 177 ? 5.528 4.713 19.307 1.00 93.19 177 GLU A N 1
ATOM 1326 C CA . GLU A 1 177 ? 4.875 4.355 20.572 1.00 93.19 177 GLU A CA 1
ATOM 1327 C C . GLU A 1 177 ? 3.392 4.731 20.584 1.00 93.19 177 GLU A C 1
ATOM 1329 O O . GLU A 1 177 ? 2.561 3.968 21.075 1.00 93.19 177 GLU A O 1
ATOM 1334 N N . ARG A 1 178 ? 3.038 5.882 20.003 1.00 94.12 178 ARG A N 1
ATOM 1335 C CA . ARG A 1 178 ? 1.649 6.344 19.942 1.00 94.12 178 ARG A CA 1
ATOM 1336 C C . ARG A 1 178 ? 0.779 5.473 19.040 1.00 94.12 178 ARG A C 1
ATOM 1338 O O . ARG A 1 178 ? -0.378 5.227 19.376 1.00 94.12 178 ARG A O 1
ATOM 1345 N N . TYR A 1 179 ? 1.298 5.061 17.884 1.00 93.50 179 TYR A N 1
ATOM 1346 C CA . TYR A 1 179 ? 0.489 4.410 16.855 1.00 93.50 179 TYR A CA 1
ATOM 1347 C C . TYR A 1 179 ? 0.716 2.903 16.740 1.00 93.50 179 TYR A C 1
ATOM 1349 O O . TYR A 1 179 ? -0.100 2.244 16.117 1.00 93.50 179 TYR A O 1
ATOM 1357 N N . PHE A 1 180 ? 1.743 2.280 17.309 1.00 92.69 180 PHE A N 1
ATOM 1358 C CA . PHE A 1 180 ? 1.862 0.818 17.228 1.00 92.69 180 PHE A CA 1
ATOM 1359 C C . PHE A 1 180 ? 1.432 0.158 18.535 1.00 92.69 180 PHE A C 1
ATOM 1361 O O . PHE A 1 180 ? 2.191 0.180 19.499 1.00 92.69 180 PHE A O 1
ATOM 1368 N N . PRO A 1 181 ? 0.261 -0.509 18.574 1.00 87.44 181 PRO A N 1
ATOM 1369 C CA . PRO A 1 181 ? -0.210 -1.163 19.796 1.00 87.44 181 PRO A CA 1
ATOM 1370 C C . PRO A 1 181 ? 0.703 -2.321 20.216 1.00 87.44 181 PRO A C 1
ATOM 1372 O O . PRO A 1 181 ? 0.777 -2.681 21.386 1.00 87.44 181 PRO A O 1
ATOM 1375 N N . THR A 1 182 ? 1.391 -2.942 19.251 1.00 93.75 182 THR A N 1
ATOM 1376 C CA . THR A 1 182 ? 2.260 -4.096 19.488 1.00 93.75 182 THR A CA 1
ATOM 1377 C C . THR A 1 182 ? 3.520 -4.036 18.632 1.00 93.75 182 THR A C 1
ATOM 1379 O O . THR A 1 182 ? 3.478 -3.651 17.460 1.00 93.75 182 THR A O 1
ATOM 1382 N N . ILE A 1 183 ? 4.631 -4.558 19.162 1.00 94.31 183 ILE A N 1
ATOM 1383 C CA . ILE A 1 183 ? 5.883 -4.760 18.405 1.00 94.31 183 ILE A CA 1
ATOM 1384 C C . ILE A 1 183 ? 5.627 -5.591 17.137 1.00 94.31 183 ILE A C 1
ATOM 1386 O O . ILE A 1 183 ? 6.230 -5.348 16.091 1.00 94.31 183 ILE A O 1
ATOM 1390 N N . ARG A 1 184 ? 4.691 -6.549 17.203 1.00 93.56 184 ARG A N 1
ATOM 1391 C CA . ARG A 1 184 ? 4.287 -7.377 16.061 1.00 93.56 184 ARG A CA 1
ATOM 1392 C C . ARG A 1 184 ? 3.756 -6.525 14.907 1.00 93.56 184 ARG A C 1
ATOM 1394 O O . ARG A 1 184 ? 4.210 -6.712 13.781 1.00 93.56 184 ARG A O 1
ATOM 1401 N N . SER A 1 185 ? 2.839 -5.595 15.179 1.00 93.81 185 SER A N 1
ATOM 1402 C CA . SER A 1 185 ? 2.243 -4.724 14.154 1.00 93.81 185 SER A CA 1
ATOM 1403 C C . SER A 1 185 ? 3.284 -3.840 13.451 1.00 93.81 185 SER A C 1
ATOM 1405 O O . SER A 1 185 ? 3.260 -3.737 12.224 1.00 93.81 185 SER A O 1
ATOM 1407 N N . TYR A 1 186 ? 4.251 -3.299 14.199 1.00 95.56 186 TYR A N 1
ATOM 1408 C CA . TYR A 1 186 ? 5.386 -2.547 13.655 1.00 95.56 186 TYR A CA 1
ATOM 1409 C C . TYR A 1 186 ? 6.300 -3.433 12.797 1.00 95.56 186 TYR A C 1
ATOM 1411 O O . TYR A 1 186 ? 6.606 -3.118 11.645 1.00 95.56 186 TYR A O 1
ATOM 1419 N N . HIS A 1 187 ? 6.698 -4.592 13.329 1.00 94.12 187 HIS A N 1
ATOM 1420 C CA . HIS A 1 187 ? 7.591 -5.525 12.644 1.00 94.12 187 HIS A CA 1
ATOM 1421 C C . HIS A 1 187 ? 7.008 -6.029 11.316 1.00 94.12 187 HIS A C 1
ATOM 1423 O O . HIS A 1 187 ? 7.745 -6.198 10.345 1.00 94.12 187 HIS A O 1
ATOM 1429 N N . LEU A 1 188 ? 5.690 -6.232 11.237 1.00 93.81 188 LEU A N 1
ATOM 1430 C CA . LEU A 1 188 ? 5.013 -6.613 9.997 1.00 93.81 188 LEU A CA 1
ATOM 1431 C C . LEU A 1 188 ? 5.190 -5.565 8.884 1.00 93.81 188 LEU A C 1
ATOM 1433 O O . LEU A 1 188 ? 5.498 -5.942 7.751 1.00 93.81 188 LEU A O 1
ATOM 1437 N N . LEU A 1 189 ? 5.094 -4.266 9.191 1.00 95.25 189 LEU A N 1
ATOM 1438 C CA . LEU A 1 189 ? 5.338 -3.202 8.206 1.00 95.25 189 LEU A CA 1
ATOM 1439 C C . LEU A 1 189 ? 6.799 -3.136 7.766 1.00 95.25 189 LEU A C 1
ATOM 1441 O O . LEU A 1 189 ? 7.080 -3.032 6.571 1.00 95.25 189 LEU A O 1
ATOM 1445 N N . VAL A 1 190 ? 7.734 -3.243 8.714 1.00 95.50 190 VAL A N 1
ATOM 1446 C CA . VAL A 1 190 ? 9.172 -3.286 8.403 1.00 95.50 190 VAL A CA 1
ATOM 1447 C C . VAL A 1 190 ? 9.471 -4.455 7.463 1.00 95.50 190 VAL A C 1
ATOM 1449 O O . VAL A 1 190 ? 10.160 -4.286 6.454 1.00 95.50 190 VAL A O 1
ATOM 1452 N N . ARG A 1 191 ? 8.896 -5.633 7.741 1.00 94.81 191 ARG A N 1
ATOM 1453 C CA . ARG A 1 191 ? 9.011 -6.812 6.875 1.00 94.81 191 ARG A CA 1
ATOM 1454 C C . ARG A 1 191 ? 8.436 -6.569 5.486 1.00 94.81 191 ARG A C 1
ATOM 1456 O O . ARG A 1 191 ? 9.093 -6.932 4.513 1.00 94.81 191 ARG A O 1
ATOM 1463 N N . LEU A 1 192 ? 7.254 -5.963 5.374 1.00 95.31 192 LEU A N 1
ATOM 1464 C CA . LEU A 1 192 ? 6.644 -5.629 4.085 1.00 95.31 192 LEU A CA 1
ATOM 1465 C C . LEU A 1 192 ? 7.545 -4.708 3.259 1.00 95.31 192 LEU A C 1
ATOM 1467 O O . LEU A 1 192 ? 7.841 -5.019 2.105 1.00 95.31 192 LEU A O 1
ATOM 1471 N N . GLN A 1 193 ? 8.026 -3.614 3.856 1.00 96.19 193 GLN A N 1
ATOM 1472 C CA . GLN A 1 193 ? 8.905 -2.656 3.184 1.00 96.19 193 GLN A CA 1
ATOM 1473 C C . GLN A 1 193 ? 10.206 -3.320 2.714 1.00 96.19 193 GLN A C 1
ATOM 1475 O O . GLN A 1 193 ? 10.583 -3.197 1.545 1.00 96.19 193 GLN A O 1
ATOM 1480 N N . ALA A 1 194 ? 10.867 -4.078 3.593 1.00 94.75 194 ALA A N 1
ATOM 1481 C CA . ALA A 1 194 ? 12.094 -4.794 3.258 1.00 94.75 194 ALA A CA 1
ATOM 1482 C C . ALA A 1 194 ? 11.863 -5.840 2.155 1.00 94.75 194 ALA A C 1
ATOM 1484 O O . ALA A 1 194 ? 12.637 -5.921 1.198 1.00 94.75 194 ALA A O 1
ATOM 1485 N N . TYR A 1 195 ? 10.783 -6.623 2.256 1.00 95.81 195 TYR A N 1
ATOM 1486 C CA . TYR A 1 195 ? 10.467 -7.682 1.297 1.00 95.81 195 TYR A CA 1
ATOM 1487 C C . TYR A 1 195 ? 10.188 -7.111 -0.083 1.00 95.81 195 TYR A C 1
ATOM 1489 O O . TYR A 1 195 ? 10.739 -7.579 -1.081 1.00 95.81 195 TYR A O 1
ATOM 1497 N N . ARG A 1 196 ? 9.383 -6.051 -0.135 1.00 96.12 196 ARG A N 1
ATOM 1498 C CA . ARG A 1 196 ? 9.057 -5.357 -1.373 1.00 96.12 196 ARG A CA 1
ATOM 1499 C C . ARG A 1 196 ? 10.300 -4.756 -2.023 1.00 96.12 196 ARG A C 1
ATOM 1501 O O . ARG A 1 196 ? 10.532 -5.017 -3.200 1.00 96.12 196 ARG A O 1
ATOM 1508 N N . LYS A 1 197 ? 11.140 -4.039 -1.266 1.00 96.19 197 LYS A N 1
ATOM 1509 C CA . LYS A 1 197 ? 12.419 -3.491 -1.759 1.00 96.19 197 LYS A CA 1
ATOM 1510 C C . LYS A 1 197 ? 13.305 -4.585 -2.363 1.00 96.19 197 LYS A C 1
ATOM 1512 O O . LYS A 1 197 ? 13.805 -4.440 -3.478 1.00 96.19 197 LYS A O 1
ATOM 1517 N N . MET A 1 198 ? 13.463 -5.702 -1.652 1.00 95.75 198 MET A N 1
ATOM 1518 C CA . MET A 1 198 ? 14.234 -6.851 -2.122 1.00 95.75 198 MET A CA 1
ATOM 1519 C C . MET A 1 198 ? 13.656 -7.437 -3.417 1.00 95.75 198 MET A C 1
ATOM 1521 O O . MET A 1 198 ? 14.410 -7.671 -4.359 1.00 95.75 198 MET A O 1
ATOM 1525 N N . LYS A 1 199 ? 12.338 -7.660 -3.488 1.00 96.75 199 LYS A N 1
ATOM 1526 C CA . LYS A 1 199 ? 11.680 -8.238 -4.669 1.00 96.75 199 LYS A CA 1
ATOM 1527 C C . LYS A 1 199 ? 11.687 -7.316 -5.878 1.00 96.75 199 LYS A C 1
ATOM 1529 O O . LYS A 1 199 ? 11.923 -7.802 -6.976 1.00 96.75 199 LYS A O 1
ATOM 1534 N N . LEU A 1 200 ? 11.480 -6.013 -5.695 1.00 97.38 200 LEU A N 1
ATOM 1535 C CA . LEU A 1 200 ? 11.599 -5.037 -6.780 1.00 97.38 200 LEU A CA 1
ATOM 1536 C C . LEU A 1 200 ? 13.008 -5.057 -7.378 1.00 97.38 200 LEU A C 1
ATOM 1538 O O . LEU A 1 200 ? 13.155 -5.105 -8.595 1.00 97.38 200 LEU A O 1
ATOM 1542 N N . ARG A 1 201 ? 14.040 -5.108 -6.527 1.00 97.50 201 ARG A N 1
ATOM 1543 C CA . ARG A 1 201 ? 15.432 -5.240 -6.975 1.00 97.50 201 ARG A CA 1
ATOM 1544 C C . ARG A 1 201 ? 15.689 -6.561 -7.696 1.00 97.50 201 ARG A C 1
ATOM 1546 O O . ARG A 1 201 ? 16.337 -6.566 -8.738 1.00 97.50 201 ARG A O 1
ATOM 1553 N N . ASP A 1 202 ? 15.178 -7.669 -7.166 1.00 96.62 202 ASP A N 1
ATOM 1554 C CA . ASP A 1 202 ? 15.308 -8.989 -7.791 1.00 96.62 202 ASP A CA 1
ATOM 1555 C C . ASP A 1 202 ? 14.656 -9.031 -9.181 1.00 96.62 202 ASP A C 1
ATOM 1557 O O . ASP A 1 202 ? 15.298 -9.449 -10.140 1.00 96.62 202 ASP A O 1
ATOM 1561 N N . VAL A 1 203 ? 13.421 -8.532 -9.303 1.00 97.75 203 VAL A N 1
ATOM 1562 C CA . VAL A 1 203 ? 12.717 -8.403 -10.586 1.00 97.75 203 VAL A CA 1
ATOM 1563 C C . VAL A 1 203 ? 13.530 -7.539 -11.544 1.00 97.75 203 VAL A C 1
ATOM 1565 O O . VAL A 1 203 ? 13.878 -8.005 -12.624 1.00 97.75 203 VAL A O 1
ATOM 1568 N N . LEU A 1 204 ? 13.894 -6.319 -11.136 1.00 98.06 204 LEU A N 1
ATOM 1569 C CA . LEU A 1 204 ? 14.576 -5.372 -12.014 1.00 98.06 204 LEU A CA 1
ATOM 1570 C C . LEU A 1 204 ? 15.927 -5.911 -12.498 1.00 98.06 204 LEU A C 1
ATOM 1572 O O . LEU A 1 204 ? 16.194 -5.883 -13.693 1.00 98.06 204 LEU A O 1
ATOM 1576 N N . SER A 1 205 ? 16.752 -6.456 -11.599 1.00 97.31 205 SER A N 1
ATOM 1577 C CA . SER A 1 205 ? 18.092 -6.966 -11.933 1.00 97.31 205 SER A CA 1
ATOM 1578 C C . SER A 1 205 ? 18.092 -8.127 -12.936 1.00 97.31 205 SER A C 1
ATOM 1580 O O . SER A 1 205 ? 19.065 -8.299 -13.673 1.00 97.31 205 SER A O 1
ATOM 1582 N N . LYS A 1 206 ? 17.005 -8.906 -12.994 1.00 97.25 206 LYS A N 1
ATOM 1583 C CA . LYS A 1 206 ? 16.840 -10.036 -13.920 1.00 97.25 206 LYS A CA 1
ATOM 1584 C C . LYS A 1 206 ? 16.273 -9.627 -15.276 1.00 97.25 206 LYS A C 1
ATOM 1586 O O . LYS A 1 206 ? 16.319 -10.433 -16.205 1.00 97.25 206 LYS A O 1
ATOM 1591 N N . GLU A 1 207 ? 15.746 -8.410 -15.414 1.00 97.50 207 GLU A N 1
ATOM 1592 C CA . GLU A 1 207 ? 15.197 -7.963 -16.689 1.00 97.50 207 GLU A CA 1
ATOM 1593 C C . GLU A 1 207 ? 16.290 -7.665 -17.717 1.00 97.50 207 GLU A C 1
ATOM 1595 O O . GLU A 1 207 ? 17.301 -7.002 -17.448 1.00 97.50 207 GLU A O 1
ATOM 1600 N N . VAL A 1 208 ? 16.024 -8.127 -18.937 1.00 97.50 208 VAL A N 1
ATOM 1601 C CA . VAL A 1 208 ? 16.838 -7.910 -20.132 1.00 97.50 208 VAL A CA 1
ATOM 1602 C C . VAL A 1 208 ? 15.980 -7.253 -21.208 1.00 97.50 208 VAL A C 1
ATOM 1604 O O . VAL A 1 208 ? 14.810 -7.596 -21.362 1.00 97.50 208 VAL A O 1
ATOM 1607 N N . LEU A 1 209 ? 16.566 -6.324 -21.967 1.00 97.25 209 LEU A N 1
ATOM 1608 C CA . LEU A 1 209 ? 15.849 -5.583 -23.009 1.00 97.25 209 LEU A CA 1
ATOM 1609 C C . LEU A 1 209 ? 15.373 -6.489 -24.159 1.00 97.25 209 LEU A C 1
ATOM 1611 O O . LEU A 1 209 ? 14.247 -6.353 -24.624 1.00 97.25 209 LEU A O 1
ATOM 1615 N N . PHE A 1 210 ? 16.224 -7.420 -24.601 1.00 96.94 210 PHE A N 1
ATOM 1616 C CA . PHE A 1 210 ? 15.931 -8.357 -25.691 1.00 96.94 210 PHE A CA 1
ATOM 1617 C C . PHE A 1 210 ? 16.141 -9.803 -25.217 1.00 96.94 210 PHE A C 1
ATOM 1619 O O . PHE A 1 210 ? 17.253 -10.331 -25.315 1.00 96.94 210 PHE A O 1
ATOM 1626 N N . PRO A 1 211 ? 15.106 -10.468 -24.675 1.00 95.50 211 PRO A N 1
ATOM 1627 C CA . PRO A 1 211 ? 15.194 -11.879 -24.315 1.00 95.50 211 PRO A CA 1
ATOM 1628 C C . PRO A 1 211 ? 15.560 -12.723 -25.543 1.00 95.50 211 PRO A C 1
ATOM 1630 O O . PRO A 1 211 ? 14.868 -12.665 -26.558 1.00 95.50 211 PRO A O 1
ATOM 1633 N N . HIS A 1 212 ? 16.646 -13.496 -25.460 1.00 95.12 212 HIS A N 1
ATOM 1634 C CA . HIS A 1 212 ? 17.154 -14.318 -26.572 1.00 95.12 212 HIS A CA 1
ATOM 1635 C C . HIS A 1 212 ? 17.404 -13.533 -27.876 1.00 95.12 212 HIS A C 1
ATOM 1637 O O . HIS A 1 212 ? 17.197 -14.067 -28.963 1.00 95.12 212 HIS A O 1
ATOM 1643 N N . ASP A 1 213 ? 17.785 -12.253 -27.771 1.00 95.50 213 ASP A N 1
ATOM 1644 C CA . ASP A 1 213 ? 17.950 -11.323 -28.900 1.00 95.50 213 ASP A CA 1
ATOM 1645 C C . ASP A 1 213 ? 16.675 -11.109 -29.751 1.00 95.50 213 ASP A C 1
ATOM 1647 O O . ASP A 1 213 ? 16.723 -10.499 -30.824 1.00 95.50 213 ASP A O 1
ATOM 1651 N N . TYR A 1 214 ? 15.502 -11.549 -29.279 1.00 93.69 214 TYR A N 1
ATOM 1652 C CA . TYR A 1 214 ? 14.246 -11.349 -29.996 1.00 93.69 214 TYR A CA 1
ATOM 1653 C C . TYR A 1 214 ? 13.897 -9.859 -30.080 1.00 93.69 214 TYR A C 1
ATOM 1655 O O . TYR A 1 214 ? 13.885 -9.144 -29.078 1.00 93.69 214 TYR A O 1
ATOM 1663 N N . GLY A 1 215 ? 13.613 -9.377 -31.294 1.00 93.31 215 GLY A N 1
ATOM 1664 C CA . GLY A 1 215 ? 13.312 -7.964 -31.544 1.00 93.31 215 GLY A CA 1
ATOM 1665 C C . GLY A 1 215 ? 14.525 -7.029 -31.455 1.00 93.31 215 GLY A C 1
ATOM 1666 O O . GLY A 1 215 ? 14.355 -5.810 -31.518 1.00 93.31 215 GLY A O 1
ATOM 1667 N N . LYS A 1 216 ? 15.747 -7.567 -31.338 1.00 97.00 216 LYS A N 1
ATOM 1668 C CA . LYS A 1 216 ? 16.975 -6.771 -31.314 1.00 97.00 216 LYS A CA 1
ATOM 1669 C C . LYS A 1 216 ? 17.181 -6.055 -32.649 1.00 97.00 216 LYS A C 1
ATOM 1671 O O . LYS A 1 216 ? 17.213 -6.664 -33.716 1.00 97.00 216 LYS A O 1
ATOM 1676 N N . CYS A 1 217 ? 17.349 -4.735 -32.592 1.00 97.00 217 CYS A N 1
ATOM 1677 C CA . CYS A 1 217 ? 17.653 -3.936 -33.774 1.00 97.00 217 CYS A CA 1
ATOM 1678 C C . CYS A 1 217 ? 19.082 -4.216 -34.258 1.00 97.00 217 CYS A C 1
ATOM 1680 O O . CYS A 1 217 ? 20.029 -4.091 -33.485 1.00 97.00 217 CYS A O 1
ATOM 1682 N N . SER A 1 218 ? 19.258 -4.489 -35.551 1.00 97.19 218 SER A N 1
ATOM 1683 C CA . SER A 1 218 ? 20.581 -4.721 -36.150 1.00 97.19 218 SER A CA 1
ATOM 1684 C C . SER A 1 218 ? 21.523 -3.516 -36.073 1.00 97.19 218 SER A C 1
ATOM 1686 O O . SER A 1 218 ? 22.735 -3.687 -36.128 1.00 97.19 218 SER A O 1
ATOM 1688 N N . ARG A 1 219 ? 20.983 -2.296 -35.952 1.00 96.38 219 ARG A N 1
ATOM 1689 C CA . ARG A 1 219 ? 21.769 -1.052 -35.929 1.00 96.38 219 ARG A CA 1
ATOM 1690 C C . ARG A 1 219 ? 22.102 -0.560 -34.525 1.00 96.38 219 ARG A C 1
ATOM 1692 O O . ARG A 1 219 ? 23.190 -0.045 -34.321 1.00 96.38 219 ARG A O 1
ATOM 1699 N N . HIS A 1 220 ? 21.166 -0.686 -33.585 1.00 96.38 220 HIS A N 1
ATOM 1700 C CA . HIS A 1 220 ? 21.278 -0.072 -32.254 1.00 96.38 220 HIS A CA 1
ATOM 1701 C C . HIS A 1 220 ? 21.144 -1.083 -31.108 1.00 96.38 220 HIS A C 1
ATOM 1703 O O . HIS A 1 220 ? 21.117 -0.681 -29.952 1.00 96.38 220 HIS A O 1
ATOM 1709 N N . GLY A 1 221 ? 20.995 -2.382 -31.391 1.00 95.12 221 GLY A N 1
ATOM 1710 C CA . GLY A 1 221 ? 20.621 -3.381 -30.389 1.00 95.12 221 GLY A CA 1
ATOM 1711 C C . GLY A 1 221 ? 21.605 -3.492 -29.223 1.00 95.12 221 GLY A C 1
ATOM 1712 O O . GLY A 1 221 ? 21.181 -3.534 -28.069 1.00 95.12 221 GLY A O 1
ATOM 1713 N N . ASP A 1 222 ? 22.909 -3.498 -29.502 1.00 96.31 222 ASP A N 1
ATOM 1714 C CA . ASP A 1 222 ? 23.942 -3.610 -28.462 1.00 96.31 222 ASP A CA 1
ATOM 1715 C C . ASP A 1 222 ? 24.013 -2.348 -27.599 1.00 96.31 222 ASP A C 1
ATOM 1717 O O . ASP A 1 222 ? 24.034 -2.410 -26.372 1.00 96.31 222 ASP A O 1
ATOM 1721 N N . GLU A 1 223 ? 23.968 -1.187 -28.247 1.00 95.50 223 GLU A N 1
ATOM 1722 C CA . GLU A 1 223 ? 23.959 0.120 -27.597 1.00 95.50 223 GLU A CA 1
ATOM 1723 C C . GLU A 1 223 ? 22.714 0.321 -26.721 1.00 95.50 223 GLU A C 1
ATOM 1725 O O . GLU A 1 223 ? 22.815 0.770 -25.581 1.00 95.50 223 GLU A O 1
ATOM 1730 N N . ALA A 1 224 ? 21.545 -0.074 -27.228 1.00 95.69 224 ALA A N 1
ATOM 1731 C CA . ALA A 1 224 ? 20.285 -0.070 -26.500 1.00 95.69 224 ALA A CA 1
ATOM 1732 C C . ALA A 1 224 ? 20.333 -0.984 -25.268 1.00 95.69 224 ALA A C 1
ATOM 1734 O O . ALA A 1 224 ? 19.864 -0.603 -24.198 1.00 95.69 224 ALA A O 1
ATOM 1735 N N . SER A 1 225 ? 20.928 -2.172 -25.410 1.00 96.75 225 SER A N 1
ATOM 1736 C CA . SER A 1 225 ? 21.089 -3.131 -24.311 1.00 96.75 225 SER A CA 1
ATOM 1737 C C . SER A 1 225 ? 22.021 -2.591 -23.232 1.00 96.75 225 SER A C 1
ATOM 1739 O O . SER A 1 225 ? 21.726 -2.732 -22.047 1.00 96.75 225 SER A O 1
ATOM 1741 N N . LYS A 1 226 ? 23.111 -1.927 -23.635 1.00 96.94 226 LYS A N 1
ATOM 1742 C CA . LYS A 1 226 ? 24.036 -1.258 -22.718 1.00 96.94 226 LYS A CA 1
ATOM 1743 C C . LYS A 1 226 ? 23.340 -0.137 -21.943 1.00 96.94 226 LYS A C 1
ATOM 1745 O O . LYS A 1 226 ? 23.393 -0.137 -20.720 1.00 96.94 226 LYS A O 1
ATOM 1750 N N . LEU A 1 227 ? 22.636 0.759 -22.636 1.00 96.62 227 LEU A N 1
ATOM 1751 C CA . LEU A 1 227 ? 21.920 1.868 -21.996 1.00 96.62 227 LEU A CA 1
ATOM 1752 C C . LEU A 1 227 ? 20.817 1.370 -21.046 1.00 96.62 227 LEU A C 1
ATOM 1754 O O . LEU A 1 227 ? 20.640 1.916 -19.961 1.00 96.62 227 LEU A O 1
ATOM 1758 N N . TRP A 1 228 ? 20.107 0.301 -21.421 1.00 97.38 228 TRP A N 1
ATOM 1759 C CA . TRP A 1 228 ? 19.150 -0.367 -20.536 1.00 97.38 228 TRP A CA 1
ATOM 1760 C C . TRP A 1 228 ? 19.815 -0.894 -19.263 1.00 97.38 228 TRP A C 1
ATOM 1762 O O . TRP A 1 228 ? 19.291 -0.673 -18.178 1.00 97.38 228 TRP A O 1
ATOM 1772 N N . GLN A 1 229 ? 20.954 -1.584 -19.384 1.00 98.00 229 GLN A N 1
ATOM 1773 C CA . GLN A 1 229 ? 21.688 -2.125 -18.236 1.00 98.00 229 GLN A CA 1
ATOM 1774 C C . GLN A 1 229 ? 22.199 -1.017 -17.313 1.00 98.00 229 GLN A C 1
ATOM 1776 O O . GLN A 1 229 ? 21.984 -1.106 -16.110 1.00 98.00 229 GLN A O 1
ATOM 1781 N N . GLU A 1 230 ? 22.803 0.038 -17.866 1.00 97.88 230 GLU A N 1
ATOM 1782 C CA . GLU A 1 230 ? 23.298 1.185 -17.094 1.00 97.88 230 GLU A CA 1
ATOM 1783 C C . GLU A 1 230 ? 22.169 1.851 -16.294 1.00 97.88 230 GLU A C 1
ATOM 1785 O O . GLU A 1 230 ? 22.290 2.028 -15.082 1.00 97.88 230 GLU A O 1
ATOM 1790 N N . HIS A 1 231 ? 21.034 2.136 -16.942 1.00 97.94 231 HIS A N 1
ATOM 1791 C CA . HIS A 1 231 ? 19.878 2.755 -16.285 1.00 97.94 231 HIS A CA 1
ATOM 1792 C C . HIS A 1 231 ? 19.230 1.832 -15.250 1.00 97.94 231 HIS A C 1
ATOM 1794 O O . HIS A 1 231 ? 18.887 2.249 -14.148 1.00 97.94 231 HIS A O 1
ATOM 1800 N N . ARG A 1 232 ? 19.106 0.541 -15.570 1.00 98.00 232 ARG A N 1
ATOM 1801 C CA . ARG A 1 232 ? 18.611 -0.481 -14.641 1.00 98.00 232 ARG A CA 1
ATOM 1802 C C . ARG A 1 232 ? 19.478 -0.555 -13.387 1.00 98.00 232 ARG A C 1
ATOM 1804 O O . ARG A 1 232 ? 18.938 -0.646 -12.283 1.00 98.00 232 ARG A O 1
ATOM 1811 N N . ASP A 1 233 ? 20.797 -0.540 -13.552 1.00 97.94 233 ASP A N 1
ATOM 1812 C CA . ASP A 1 233 ? 21.747 -0.613 -12.447 1.00 97.94 233 ASP A CA 1
ATOM 1813 C C . ASP A 1 233 ? 21.675 0.665 -11.592 1.00 97.94 233 ASP A C 1
ATOM 1815 O O . ASP A 1 233 ? 21.636 0.563 -10.365 1.00 97.94 233 ASP A O 1
ATOM 1819 N N . GLU A 1 234 ? 21.525 1.846 -12.206 1.00 97.88 234 GLU A N 1
ATOM 1820 C CA . GLU A 1 234 ? 21.256 3.104 -11.495 1.00 97.88 234 GLU A CA 1
ATOM 1821 C C . GLU A 1 234 ? 19.967 3.018 -10.665 1.00 97.88 234 GLU A C 1
ATOM 1823 O O . GLU A 1 234 ? 20.001 3.208 -9.443 1.00 97.88 234 GLU A O 1
ATOM 1828 N N . VAL A 1 235 ? 18.839 2.660 -11.289 1.00 97.94 235 VAL A N 1
ATOM 1829 C CA . VAL A 1 235 ? 17.541 2.534 -10.607 1.00 97.94 235 VAL A CA 1
ATOM 1830 C C . VAL A 1 235 ? 17.635 1.518 -9.464 1.00 97.94 235 VAL A C 1
ATOM 1832 O O . VAL A 1 235 ? 17.160 1.802 -8.364 1.00 97.94 235 VAL A O 1
ATOM 1835 N N . CYS A 1 236 ? 18.329 0.385 -9.655 1.00 97.19 236 CYS A N 1
ATOM 1836 C CA . CYS A 1 236 ? 18.559 -0.638 -8.624 1.00 97.19 236 CYS A CA 1
ATOM 1837 C C . CYS A 1 236 ? 19.194 -0.094 -7.332 1.00 97.19 236 CYS A C 1
ATOM 1839 O O . CYS A 1 236 ? 18.902 -0.614 -6.242 1.00 97.19 236 CYS A O 1
ATOM 1841 N N . THR A 1 237 ? 20.054 0.927 -7.424 1.00 96.81 237 THR A N 1
ATOM 1842 C CA . THR A 1 237 ? 20.691 1.539 -6.244 1.00 96.81 237 THR A CA 1
ATOM 1843 C C . THR A 1 237 ? 19.708 2.363 -5.414 1.00 96.81 237 THR A C 1
ATOM 1845 O O . THR A 1 237 ? 19.808 2.368 -4.187 1.00 96.81 237 THR A O 1
ATOM 1848 N N . ARG A 1 238 ? 18.708 2.976 -6.058 1.00 96.31 238 ARG A N 1
ATOM 1849 C CA . ARG A 1 238 ? 17.750 3.902 -5.433 1.00 96.31 238 ARG A CA 1
ATOM 1850 C C . ARG A 1 238 ? 16.400 3.274 -5.082 1.00 96.31 238 ARG A C 1
ATOM 1852 O O . ARG A 1 238 ? 15.524 3.982 -4.600 1.00 96.31 238 ARG A O 1
ATOM 1859 N N . ILE A 1 239 ? 16.210 1.970 -5.308 1.00 96.81 239 ILE A N 1
ATOM 1860 C CA . ILE A 1 239 ? 14.926 1.297 -5.041 1.00 96.81 239 ILE A CA 1
ATOM 1861 C C . ILE A 1 239 ? 14.468 1.522 -3.594 1.00 96.81 239 ILE A C 1
ATOM 1863 O O . ILE A 1 239 ? 15.111 1.078 -2.636 1.00 96.81 239 ILE A O 1
ATOM 1867 N N . THR A 1 240 ? 13.291 2.132 -3.466 1.00 96.19 240 THR A N 1
ATOM 1868 C CA . THR A 1 240 ? 12.479 2.197 -2.247 1.00 96.19 240 THR A CA 1
ATOM 1869 C C . THR A 1 240 ? 11.253 1.282 -2.391 1.00 96.19 240 THR A C 1
ATOM 1871 O O . THR A 1 240 ? 10.939 0.845 -3.502 1.00 96.19 240 THR A O 1
ATOM 1874 N N . PRO A 1 241 ? 10.541 0.950 -1.297 1.00 95.31 241 PRO A N 1
ATOM 1875 C CA . PRO A 1 241 ? 9.342 0.114 -1.378 1.00 95.31 241 PRO A CA 1
ATOM 1876 C C . PRO A 1 241 ? 8.237 0.713 -2.263 1.00 95.31 241 PRO A C 1
ATOM 1878 O O . PRO A 1 241 ? 7.490 -0.034 -2.885 1.00 95.31 241 PRO A O 1
ATOM 1881 N N . SER A 1 242 ? 8.130 2.037 -2.346 1.00 95.38 242 SER A N 1
ATOM 1882 C CA . SER A 1 242 ? 7.115 2.753 -3.130 1.00 95.38 242 SER A CA 1
ATOM 1883 C C . SER A 1 242 ? 7.543 3.134 -4.547 1.00 95.38 242 SER A C 1
ATOM 1885 O O . SER A 1 242 ? 6.701 3.611 -5.302 1.00 95.38 242 SER A O 1
ATOM 1887 N N . LEU A 1 243 ? 8.817 2.956 -4.920 1.00 96.19 243 LEU A N 1
ATOM 1888 C CA . LEU A 1 243 ? 9.334 3.456 -6.194 1.00 96.19 243 LEU A CA 1
ATOM 1889 C C . LEU A 1 243 ? 8.559 2.875 -7.386 1.00 96.19 243 LEU A C 1
ATOM 1891 O O . LEU A 1 243 ? 8.452 1.651 -7.530 1.00 96.19 243 LEU A O 1
ATOM 1895 N N . ASN A 1 244 ? 8.093 3.749 -8.284 1.00 96.88 244 ASN A N 1
ATOM 1896 C CA . ASN A 1 244 ? 7.541 3.349 -9.577 1.00 96.88 244 ASN A CA 1
ATOM 1897 C C . ASN A 1 244 ? 8.679 2.937 -10.527 1.00 96.88 244 ASN A C 1
ATOM 1899 O O . ASN A 1 244 ? 9.079 3.680 -11.419 1.00 96.88 244 ASN A O 1
ATOM 1903 N N . VAL A 1 245 ? 9.214 1.729 -10.322 1.00 97.81 245 VAL A N 1
ATOM 1904 C CA . VAL A 1 245 ? 10.320 1.172 -11.121 1.00 97.81 245 VAL A CA 1
ATOM 1905 C C . VAL A 1 245 ? 9.993 1.152 -12.619 1.00 97.81 245 VAL A C 1
ATOM 1907 O O . VAL A 1 245 ? 10.879 1.336 -13.448 1.00 97.81 245 VAL A O 1
ATOM 1910 N N . VAL A 1 246 ? 8.725 0.936 -12.976 1.00 98.12 246 VAL A N 1
ATOM 1911 C CA . VAL A 1 246 ? 8.287 0.902 -14.376 1.00 98.12 246 VAL A CA 1
ATOM 1912 C C . VAL A 1 246 ? 8.375 2.294 -14.991 1.00 98.12 246 VAL A C 1
ATOM 1914 O O . VAL A 1 246 ? 8.946 2.430 -16.070 1.00 98.12 246 VAL A O 1
ATOM 1917 N N . GLY A 1 247 ? 7.868 3.313 -14.290 1.00 97.69 247 GLY A N 1
ATOM 1918 C CA . GLY A 1 247 ? 7.981 4.715 -14.689 1.00 97.69 247 GLY A CA 1
ATOM 1919 C C . GLY A 1 247 ? 9.437 5.149 -14.847 1.00 97.69 247 GLY A C 1
ATOM 1920 O O . GLY A 1 247 ? 9.811 5.646 -15.906 1.00 97.69 247 GLY A O 1
ATOM 1921 N N . GLU A 1 248 ? 10.287 4.843 -13.860 1.00 98.19 248 GLU A N 1
ATOM 1922 C CA . GLU A 1 248 ? 11.729 5.130 -13.917 1.00 98.19 248 GLU A CA 1
ATOM 1923 C C . GLU A 1 248 ? 12.385 4.508 -15.158 1.00 98.19 248 GLU A C 1
ATOM 1925 O O . GLU A 1 248 ? 13.127 5.177 -15.874 1.00 98.19 248 GLU A O 1
ATOM 1930 N N . MET A 1 249 ? 12.099 3.237 -15.463 1.00 98.19 249 MET A N 1
ATOM 1931 C CA . MET A 1 249 ? 12.641 2.575 -16.657 1.00 98.19 249 MET A CA 1
ATOM 1932 C C . MET A 1 249 ? 12.022 3.103 -17.961 1.00 98.19 249 MET A C 1
ATOM 1934 O O . MET A 1 249 ? 12.677 3.082 -19.006 1.00 98.19 249 MET A O 1
ATOM 1938 N N . ALA A 1 250 ? 10.780 3.595 -17.924 1.00 97.62 250 ALA A N 1
ATOM 1939 C CA . ALA A 1 250 ? 10.090 4.151 -19.083 1.00 97.62 250 ALA A CA 1
ATOM 1940 C C . ALA A 1 250 ? 10.674 5.486 -19.560 1.00 97.62 250 ALA A C 1
ATOM 1942 O O . ALA A 1 250 ? 10.533 5.809 -20.743 1.00 97.62 250 ALA A O 1
ATOM 1943 N N . GLU A 1 251 ? 11.409 6.205 -18.710 1.00 96.38 251 GLU A N 1
ATOM 1944 C CA . GLU A 1 251 ? 12.134 7.424 -19.088 1.00 96.38 251 GLU A CA 1
ATOM 1945 C C . GLU A 1 251 ? 13.142 7.193 -20.224 1.00 96.38 251 GLU A C 1
ATOM 1947 O O . GLU A 1 251 ? 13.364 8.083 -21.049 1.00 96.38 251 GLU A O 1
ATOM 1952 N N . LEU A 1 252 ? 13.662 5.967 -20.377 1.00 96.12 252 LEU A N 1
ATOM 1953 C CA . LEU A 1 252 ? 14.513 5.599 -21.514 1.00 96.12 252 LEU A CA 1
ATOM 1954 C C . LEU A 1 252 ? 13.833 5.823 -22.871 1.00 96.12 252 LEU A C 1
ATOM 1956 O O . LEU A 1 252 ? 14.525 6.054 -23.862 1.00 96.12 252 LEU A O 1
ATOM 1960 N N . ARG A 1 253 ? 12.492 5.825 -22.942 1.00 95.12 253 ARG A N 1
ATOM 1961 C CA . ARG A 1 253 ? 11.753 6.121 -24.185 1.00 95.12 253 ARG A CA 1
ATOM 1962 C C . ARG A 1 253 ? 12.053 7.527 -24.707 1.00 95.12 253 ARG A C 1
ATOM 1964 O O . ARG A 1 253 ? 12.022 7.742 -25.917 1.00 95.12 253 ARG A O 1
ATOM 1971 N N . LYS A 1 254 ? 12.380 8.465 -23.813 1.00 93.50 254 LYS A N 1
ATOM 1972 C CA . LYS A 1 254 ? 12.726 9.852 -24.147 1.00 93.50 254 LYS A CA 1
ATOM 1973 C C . LYS A 1 254 ? 14.172 9.994 -24.628 1.00 93.50 254 LYS A C 1
ATOM 1975 O O . LYS A 1 254 ? 14.534 11.046 -25.155 1.00 93.50 254 LYS A O 1
ATOM 1980 N N . ALA A 1 255 ? 15.014 8.965 -24.482 1.00 92.94 255 ALA A N 1
ATOM 1981 C CA . ALA A 1 255 ? 16.413 9.089 -24.856 1.00 92.94 255 ALA A CA 1
ATOM 1982 C C . ALA A 1 255 ? 16.561 9.293 -26.383 1.00 92.94 255 ALA A C 1
ATOM 1984 O O . ALA A 1 255 ? 15.915 8.598 -27.184 1.00 92.94 255 ALA A O 1
ATOM 1985 N N . PRO A 1 256 ? 17.466 10.187 -26.832 1.00 88.19 256 PRO A N 1
ATOM 1986 C C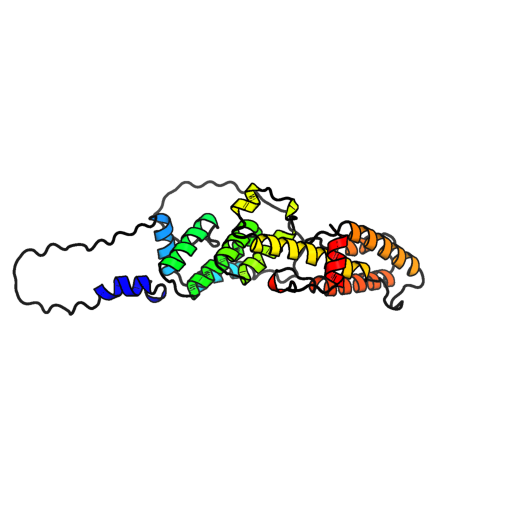A . PRO A 1 256 ? 17.637 10.531 -28.243 1.00 88.19 256 PRO A CA 1
ATOM 1987 C C . PRO A 1 256 ? 17.913 9.343 -29.180 1.00 88.19 256 PRO A C 1
ATOM 1989 O O . PRO A 1 256 ? 17.691 9.425 -30.385 1.00 88.19 256 PRO A O 1
ATOM 1992 N N . ARG A 1 257 ? 18.403 8.232 -28.632 1.00 81.31 257 ARG A N 1
ATOM 1993 C CA . ARG A 1 257 ? 18.771 7.027 -29.383 1.00 81.31 257 ARG A CA 1
ATOM 1994 C C . ARG A 1 257 ? 17.571 6.131 -29.703 1.00 81.31 257 ARG A C 1
ATOM 1996 O O . ARG A 1 257 ? 17.571 5.472 -30.738 1.00 81.31 257 ARG A O 1
ATOM 2003 N N . PHE A 1 258 ? 16.531 6.142 -28.867 1.00 84.00 258 PHE A N 1
ATOM 2004 C CA . PHE A 1 258 ? 15.356 5.285 -29.043 1.00 84.00 258 PHE A CA 1
ATOM 2005 C C . PHE A 1 258 ? 14.285 5.921 -29.928 1.00 84.00 258 PHE A C 1
ATOM 2007 O O . PHE A 1 258 ? 13.762 5.247 -30.810 1.00 84.00 258 PHE A O 1
ATOM 2014 N N . HIS A 1 259 ? 14.010 7.220 -29.762 1.00 84.81 259 HIS A N 1
ATOM 2015 C CA . HIS A 1 259 ? 12.845 7.873 -30.382 1.00 84.81 259 HIS A CA 1
ATOM 2016 C C . HIS A 1 259 ? 12.822 7.890 -31.924 1.00 84.81 259 HIS A C 1
ATOM 2018 O O . HIS A 1 259 ? 11.790 8.210 -32.504 1.00 84.81 259 HIS A O 1
ATOM 2024 N N . LYS A 1 260 ? 13.931 7.562 -32.604 1.00 90.62 260 LYS A N 1
ATOM 2025 C CA . LYS A 1 260 ? 14.017 7.545 -34.080 1.00 90.62 260 LYS A CA 1
ATOM 2026 C C . LYS A 1 260 ? 13.950 6.149 -34.701 1.00 90.62 260 LYS A C 1
ATOM 2028 O O . LYS A 1 260 ? 14.017 6.035 -35.921 1.00 90.62 260 LYS A O 1
ATOM 2033 N N . CYS A 1 261 ? 13.899 5.084 -33.899 1.00 95.19 261 CYS A N 1
ATOM 2034 C CA . CYS A 1 261 ? 13.938 3.715 -34.407 1.00 95.19 261 CYS A CA 1
ATOM 2035 C C . CYS A 1 261 ? 12.755 2.897 -33.887 1.00 95.19 261 CYS A C 1
ATOM 2037 O O . CYS A 1 261 ? 12.785 2.407 -32.759 1.00 95.19 261 CYS A O 1
ATOM 2039 N N . ASP A 1 262 ? 11.762 2.663 -34.749 1.00 95.62 262 ASP A N 1
ATOM 2040 C CA . ASP A 1 262 ? 10.535 1.926 -34.410 1.00 95.62 262 ASP A CA 1
ATOM 2041 C C . ASP A 1 262 ? 10.805 0.546 -33.803 1.00 95.62 262 ASP A C 1
ATOM 2043 O O . ASP A 1 262 ? 10.115 0.124 -32.877 1.00 95.62 262 ASP A O 1
ATOM 2047 N N . THR A 1 263 ? 11.832 -0.160 -34.290 1.00 95.75 263 THR A N 1
ATOM 2048 C CA . THR A 1 263 ? 12.218 -1.476 -33.752 1.00 95.75 263 THR A CA 1
ATOM 2049 C C . THR A 1 263 ? 12.680 -1.362 -32.298 1.00 95.75 263 THR A C 1
ATOM 2051 O O . THR A 1 263 ? 12.242 -2.138 -31.452 1.00 95.75 263 THR A O 1
ATOM 2054 N N . CYS A 1 264 ? 13.516 -0.368 -31.981 1.00 95.06 264 CYS A N 1
ATOM 2055 C CA . CYS A 1 264 ? 13.989 -0.157 -30.615 1.00 95.06 264 CYS A CA 1
ATOM 2056 C C . CYS A 1 264 ? 12.866 0.331 -29.690 1.00 95.06 264 CYS A C 1
ATOM 2058 O O . CYS A 1 264 ? 12.798 -0.124 -28.553 1.00 95.06 264 CYS A O 1
ATOM 2060 N N . ILE A 1 265 ? 11.965 1.203 -30.168 1.00 95.75 265 ILE A N 1
ATOM 2061 C CA . ILE A 1 265 ? 10.795 1.661 -29.396 1.00 95.75 265 ILE A CA 1
ATOM 2062 C C . ILE A 1 265 ? 9.884 0.481 -29.055 1.00 95.75 265 ILE A C 1
ATOM 2064 O O . ILE A 1 265 ? 9.452 0.353 -27.909 1.00 95.75 265 ILE A O 1
ATOM 2068 N N . LYS A 1 266 ? 9.616 -0.404 -30.023 1.00 96.00 266 LYS A N 1
ATOM 2069 C CA . LYS A 1 266 ? 8.815 -1.615 -29.803 1.00 96.00 266 LYS A CA 1
ATOM 2070 C C . LYS A 1 266 ? 9.476 -2.555 -28.796 1.00 96.00 266 LYS A C 1
ATOM 2072 O O . LYS A 1 266 ? 8.804 -2.996 -27.870 1.00 96.00 266 LYS A O 1
ATOM 2077 N N . GLY A 1 267 ? 10.779 -2.812 -28.937 1.00 95.56 267 GLY A N 1
ATOM 2078 C CA . GLY A 1 267 ? 11.532 -3.643 -27.990 1.00 95.56 267 GLY A CA 1
ATOM 2079 C C . GLY A 1 267 ? 11.526 -3.074 -26.570 1.00 95.56 267 GLY A C 1
ATOM 2080 O O . GLY A 1 267 ? 11.206 -3.783 -25.620 1.00 95.56 267 GLY A O 1
ATOM 2081 N N . LEU A 1 268 ? 11.780 -1.770 -26.432 1.00 96.75 268 LEU A N 1
ATOM 2082 C CA . LEU A 1 268 ? 11.733 -1.075 -25.148 1.00 96.75 268 LEU A CA 1
ATOM 2083 C C . LEU A 1 268 ? 10.328 -1.099 -24.532 1.00 96.75 268 LEU A C 1
ATOM 2085 O O . LEU A 1 268 ? 10.189 -1.325 -23.334 1.00 96.75 268 LEU A O 1
ATOM 2089 N N . SER A 1 269 ? 9.284 -0.901 -25.339 1.00 96.56 269 SER A N 1
ATOM 2090 C CA . SER A 1 269 ? 7.898 -0.958 -24.862 1.00 96.56 269 SER A CA 1
ATOM 2091 C C . SER A 1 269 ? 7.552 -2.347 -24.334 1.00 96.56 269 SER A C 1
ATOM 2093 O O . SER A 1 269 ? 7.108 -2.453 -23.199 1.00 96.56 269 SER A O 1
ATOM 2095 N N . ALA A 1 270 ? 7.878 -3.402 -25.084 1.00 97.00 270 ALA A N 1
ATOM 2096 C CA . ALA A 1 270 ? 7.651 -4.779 -24.654 1.00 97.00 270 ALA A CA 1
ATOM 2097 C C . ALA A 1 270 ? 8.418 -5.138 -23.366 1.00 97.00 270 ALA A C 1
ATOM 2099 O O . ALA A 1 270 ? 7.876 -5.821 -22.497 1.00 97.00 270 ALA A O 1
ATOM 2100 N N . ALA A 1 271 ? 9.661 -4.663 -23.213 1.00 97.25 271 ALA A N 1
ATOM 2101 C CA . ALA A 1 271 ? 10.439 -4.865 -21.990 1.00 97.25 271 ALA A CA 1
ATOM 2102 C C . ALA A 1 271 ? 9.810 -4.150 -20.780 1.00 97.25 271 ALA A C 1
ATOM 2104 O O . ALA A 1 271 ? 9.720 -4.734 -19.701 1.00 97.25 271 ALA A O 1
ATOM 2105 N N . ILE A 1 272 ? 9.325 -2.918 -20.964 1.00 98.00 272 ILE A N 1
ATOM 2106 C CA . ILE A 1 272 ? 8.616 -2.155 -19.925 1.00 98.00 272 ILE A CA 1
ATOM 2107 C C . ILE A 1 272 ? 7.295 -2.837 -19.551 1.00 98.00 272 ILE A C 1
ATOM 2109 O O . ILE A 1 272 ? 7.007 -2.980 -18.366 1.00 98.00 272 ILE A O 1
ATOM 2113 N N . ASP A 1 273 ? 6.527 -3.321 -20.527 1.00 97.62 273 ASP A N 1
ATOM 2114 C CA . ASP A 1 273 ? 5.258 -4.016 -20.279 1.00 97.62 273 ASP A CA 1
ATOM 2115 C C . ASP A 1 273 ? 5.487 -5.327 -19.505 1.00 97.62 273 ASP A C 1
ATOM 2117 O O . ASP A 1 273 ? 4.758 -5.657 -18.565 1.00 97.62 273 ASP A O 1
ATOM 2121 N N . MET A 1 274 ? 6.553 -6.061 -19.844 1.00 97.81 274 MET A N 1
ATOM 2122 C CA . MET A 1 274 ? 6.958 -7.264 -19.114 1.00 97.81 274 MET A CA 1
ATOM 2123 C C . MET A 1 274 ? 7.413 -6.943 -17.685 1.00 97.81 274 MET A C 1
ATOM 2125 O O . MET A 1 274 ? 7.052 -7.655 -16.741 1.00 97.81 274 MET A O 1
ATOM 2129 N N . LEU A 1 275 ? 8.172 -5.860 -17.507 1.00 98.00 275 LEU A N 1
ATOM 2130 C CA . LEU A 1 275 ? 8.574 -5.371 -16.193 1.00 98.00 275 LEU A CA 1
ATOM 2131 C C . LEU A 1 275 ? 7.347 -4.975 -15.359 1.00 98.00 275 LEU A C 1
ATOM 2133 O O . LEU A 1 275 ? 7.245 -5.411 -14.215 1.00 98.00 275 LEU A O 1
ATOM 2137 N N . GLN A 1 276 ? 6.380 -4.248 -15.929 1.00 97.81 276 GLN A N 1
ATOM 2138 C CA . GLN A 1 276 ? 5.113 -3.905 -15.273 1.00 97.81 276 GLN A CA 1
ATOM 2139 C C . GLN A 1 276 ? 4.369 -5.154 -14.805 1.00 97.81 276 GLN A C 1
ATOM 2141 O O . GLN A 1 276 ? 3.954 -5.234 -13.648 1.00 97.81 276 GLN A O 1
ATOM 2146 N N . TYR A 1 277 ? 4.242 -6.158 -15.674 1.00 97.88 277 TYR A N 1
ATOM 2147 C CA . TYR A 1 277 ? 3.609 -7.427 -15.324 1.00 97.88 277 TYR A CA 1
ATOM 2148 C C . TYR A 1 277 ? 4.290 -8.106 -14.125 1.00 97.88 277 TYR A C 1
ATOM 2150 O O . TYR A 1 277 ? 3.609 -8.601 -13.224 1.00 97.88 277 TYR A O 1
ATOM 2158 N N . LYS A 1 278 ? 5.626 -8.115 -14.076 1.00 97.81 278 LYS A N 1
ATOM 2159 C CA . LYS A 1 278 ? 6.388 -8.720 -12.972 1.00 97.81 278 LYS A CA 1
ATOM 2160 C C . LYS A 1 278 ? 6.327 -7.884 -11.691 1.00 97.81 278 LYS A C 1
ATOM 2162 O O . LYS A 1 278 ? 6.136 -8.451 -10.617 1.00 97.81 278 LYS A O 1
ATOM 2167 N N . VAL A 1 279 ? 6.416 -6.557 -11.791 1.00 97.06 279 VAL A N 1
ATOM 2168 C CA . VAL A 1 279 ? 6.280 -5.622 -10.660 1.00 97.06 279 VAL A CA 1
ATOM 2169 C C . VAL A 1 279 ? 4.887 -5.715 -10.029 1.00 97.06 279 VAL A C 1
ATOM 2171 O O . VAL A 1 279 ? 4.777 -5.716 -8.805 1.00 97.06 279 VAL A O 1
ATOM 2174 N N . ASN A 1 280 ? 3.832 -5.912 -10.825 1.00 96.00 280 ASN A N 1
ATOM 2175 C CA . ASN A 1 280 ? 2.463 -6.111 -10.328 1.00 96.00 280 ASN A CA 1
ATOM 2176 C C . ASN A 1 280 ? 2.298 -7.367 -9.457 1.00 96.00 280 ASN A C 1
ATOM 2178 O O . ASN A 1 280 ? 1.356 -7.453 -8.669 1.00 96.00 280 ASN A O 1
ATOM 2182 N N . LYS A 1 281 ? 3.214 -8.337 -9.562 1.00 96.19 281 LYS A N 1
ATOM 2183 C CA . LYS A 1 281 ? 3.240 -9.524 -8.693 1.00 96.19 281 LYS A CA 1
ATOM 2184 C C . LYS A 1 281 ? 3.954 -9.283 -7.366 1.00 96.19 281 LYS A C 1
ATOM 2186 O O . LYS A 1 281 ? 3.863 -10.126 -6.476 1.00 96.19 281 LYS A O 1
ATOM 2191 N N . VAL A 1 282 ? 4.667 -8.168 -7.215 1.00 96.00 282 VAL A N 1
ATOM 2192 C CA . VAL A 1 282 ? 5.338 -7.833 -5.959 1.00 96.00 282 VAL A CA 1
ATOM 2193 C C . VAL A 1 282 ? 4.288 -7.400 -4.925 1.00 96.00 282 VAL A C 1
ATOM 2195 O O . VAL A 1 282 ? 3.481 -6.515 -5.222 1.00 96.00 282 VAL A O 1
ATOM 2198 N N . PRO A 1 283 ? 4.281 -7.982 -3.708 1.00 93.75 283 PRO A N 1
ATOM 2199 C CA . PRO A 1 283 ? 3.306 -7.656 -2.669 1.00 93.75 283 PRO A CA 1
ATOM 2200 C C . PRO A 1 283 ? 3.219 -6.166 -2.346 1.00 93.75 283 PRO A C 1
ATOM 2202 O O . PRO A 1 283 ? 4.236 -5.510 -2.119 1.00 93.75 283 PRO A O 1
ATOM 2205 N N . TRP A 1 284 ? 1.993 -5.649 -2.312 1.00 93.12 284 TRP A N 1
ATOM 2206 C CA . TRP A 1 284 ? 1.658 -4.291 -1.864 1.00 93.12 284 TRP A CA 1
ATOM 2207 C C . TRP A 1 284 ? 1.052 -4.264 -0.460 1.00 93.12 284 TRP A C 1
ATOM 2209 O O . TRP A 1 284 ? 0.898 -3.195 0.118 1.00 93.12 284 TRP A O 1
ATOM 2219 N N . SER A 1 285 ? 0.714 -5.433 0.078 1.00 90.44 285 SER A N 1
ATOM 2220 C CA . SER A 1 285 ? 0.031 -5.571 1.352 1.00 90.44 285 SER A CA 1
ATOM 2221 C C . SER A 1 285 ? 0.558 -6.757 2.150 1.00 90.44 285 SER A C 1
ATOM 2223 O O . SER A 1 285 ? 1.209 -7.659 1.606 1.00 90.44 285 SER A O 1
ATOM 2225 N N . LEU A 1 286 ? 0.269 -6.742 3.450 1.00 90.06 286 LEU A N 1
ATOM 2226 C CA . LEU A 1 286 ? 0.767 -7.718 4.418 1.00 90.06 286 LEU A CA 1
ATOM 2227 C C . LEU A 1 286 ? 0.346 -9.158 4.128 1.00 90.06 286 LEU A C 1
ATOM 2229 O O . LEU A 1 286 ? 1.158 -10.063 4.286 1.00 90.06 286 LEU A O 1
ATOM 2233 N N . GLU A 1 287 ? -0.878 -9.370 3.648 1.00 88.81 287 GLU A N 1
ATOM 2234 C CA . GLU A 1 287 ? -1.429 -10.706 3.367 1.00 88.81 287 GLU A CA 1
ATOM 2235 C C . GLU A 1 287 ? -0.621 -11.492 2.327 1.00 88.81 287 GLU A C 1
ATOM 2237 O O . GLU A 1 287 ? -0.647 -12.719 2.298 1.00 88.81 287 GLU A O 1
ATOM 2242 N N . ARG A 1 288 ? 0.105 -10.785 1.454 1.00 88.44 288 ARG A N 1
ATOM 2243 C CA . ARG A 1 288 ? 0.895 -11.384 0.373 1.00 88.44 288 ARG A CA 1
ATOM 2244 C C . ARG A 1 288 ? 2.370 -11.558 0.734 1.00 88.44 288 ARG A C 1
ATOM 2246 O O . ARG A 1 288 ? 3.140 -12.042 -0.096 1.00 88.44 288 ARG A O 1
ATOM 2253 N N . VAL A 1 289 ? 2.784 -11.144 1.932 1.00 90.06 289 VAL A N 1
ATOM 2254 C CA . VAL A 1 289 ? 4.151 -11.358 2.416 1.00 90.06 289 VAL A CA 1
ATOM 2255 C C . VAL A 1 289 ? 4.235 -12.767 3.003 1.00 90.06 289 VAL A C 1
ATOM 2257 O O . VAL A 1 289 ? 3.467 -13.091 3.907 1.00 90.06 289 VAL A O 1
ATOM 2260 N N . PRO A 1 290 ? 5.156 -13.623 2.531 1.00 90.25 290 PRO A N 1
ATOM 2261 C CA . PRO A 1 290 ? 5.275 -14.975 3.058 1.00 90.25 290 PRO A CA 1
ATOM 2262 C C . PRO A 1 290 ? 5.694 -14.952 4.533 1.00 90.25 290 PRO A C 1
ATOM 2264 O O . PRO A 1 290 ? 6.588 -14.199 4.935 1.00 90.25 290 PRO A O 1
ATOM 2267 N N . GLU A 1 291 ? 5.064 -15.805 5.345 1.00 86.25 291 GLU A N 1
ATOM 2268 C CA . GLU A 1 291 ? 5.348 -15.897 6.781 1.00 86.25 291 GLU A CA 1
ATOM 2269 C C . GLU A 1 291 ? 6.797 -16.325 7.038 1.00 86.25 291 GLU A C 1
ATOM 2271 O O . GLU A 1 291 ? 7.473 -15.737 7.886 1.00 86.25 291 GLU A O 1
ATOM 2276 N N . LYS A 1 292 ? 7.288 -17.278 6.241 1.00 86.75 292 LYS A N 1
ATOM 2277 C CA . LYS A 1 292 ? 8.681 -17.723 6.218 1.00 86.75 292 LYS A CA 1
ATOM 2278 C C . LYS A 1 292 ? 9.320 -17.318 4.903 1.00 86.75 292 LYS A C 1
ATOM 2280 O O . LYS A 1 292 ? 8.793 -17.608 3.831 1.00 86.75 292 LYS A O 1
ATOM 2285 N N . LEU A 1 293 ? 10.461 -16.654 5.004 1.00 80.81 293 LEU A N 1
ATOM 2286 C CA . LEU A 1 293 ? 11.304 -16.378 3.855 1.00 80.81 293 LEU A CA 1
ATOM 2287 C C . LEU A 1 293 ? 12.084 -17.644 3.506 1.00 80.81 293 LEU A C 1
ATOM 2289 O O . LEU A 1 293 ? 12.444 -18.439 4.370 1.00 80.81 293 LEU A O 1
ATOM 2293 N N . THR A 1 294 ? 12.344 -17.846 2.225 1.00 81.94 294 THR A N 1
ATOM 2294 C CA . THR A 1 294 ? 13.312 -18.856 1.793 1.00 81.94 294 THR A CA 1
ATOM 2295 C C . THR A 1 294 ? 14.722 -18.463 2.252 1.00 81.94 294 THR A C 1
ATOM 2297 O O . THR A 1 294 ? 15.029 -17.281 2.409 1.00 81.94 294 THR A O 1
ATOM 2300 N N . GLU A 1 295 ? 15.632 -19.429 2.409 1.00 77.00 295 GLU A N 1
ATOM 2301 C CA . GLU A 1 295 ? 17.013 -19.153 2.855 1.00 77.00 295 GLU A CA 1
ATOM 2302 C C . GLU A 1 295 ? 17.752 -18.130 1.977 1.00 77.00 295 GLU A C 1
ATOM 2304 O O . GLU A 1 295 ? 18.671 -17.437 2.425 1.00 77.00 295 GLU A O 1
ATOM 2309 N N . TRP A 1 296 ? 17.412 -18.056 0.687 1.00 79.06 296 TRP A N 1
ATOM 2310 C CA . TRP A 1 296 ? 17.996 -17.060 -0.204 1.00 79.06 296 TRP A CA 1
ATOM 2311 C C . TRP A 1 296 ? 17.417 -15.666 0.059 1.00 79.06 296 TRP A C 1
ATOM 2313 O O . TRP A 1 296 ? 18.179 -14.702 0.052 1.00 79.06 296 TRP A O 1
ATOM 2323 N N . GLU A 1 297 ? 16.114 -15.549 0.335 1.00 81.19 297 GLU A N 1
ATOM 2324 C CA . GLU A 1 297 ? 15.454 -14.280 0.668 1.00 81.19 297 GLU A CA 1
ATOM 2325 C C . GLU A 1 297 ? 15.975 -13.734 1.995 1.00 81.19 297 GLU A C 1
ATOM 2327 O O . GLU A 1 297 ? 16.289 -12.551 2.094 1.00 81.19 297 GLU A O 1
ATOM 2332 N N . GLU A 1 298 ? 16.169 -14.600 2.991 1.00 78.88 298 GLU A N 1
ATOM 2333 C CA . GLU A 1 298 ? 16.780 -14.207 4.262 1.00 78.88 298 GLU A CA 1
ATOM 2334 C C . GLU A 1 298 ? 18.207 -13.684 4.070 1.00 78.88 298 GLU A C 1
ATOM 2336 O O . GLU A 1 298 ? 18.574 -12.637 4.608 1.00 78.88 298 GLU A O 1
ATOM 2341 N N . ARG A 1 299 ? 19.024 -14.384 3.269 1.00 77.94 299 ARG A N 1
ATOM 2342 C CA . ARG A 1 299 ? 20.387 -13.936 2.944 1.00 77.94 299 ARG A CA 1
ATOM 2343 C C . ARG A 1 299 ? 20.388 -12.627 2.160 1.00 77.94 299 ARG A C 1
ATOM 2345 O O . ARG A 1 299 ? 21.241 -11.779 2.412 1.00 77.94 299 ARG A O 1
ATOM 2352 N N . ALA A 1 300 ? 19.456 -12.453 1.226 1.00 77.56 300 ALA A N 1
ATOM 2353 C CA . ALA A 1 300 ? 19.325 -11.233 0.441 1.00 77.56 300 ALA A CA 1
ATOM 2354 C C . ALA A 1 300 ? 18.901 -10.042 1.311 1.00 77.56 300 ALA A C 1
ATOM 2356 O O . ALA A 1 300 ? 19.469 -8.965 1.157 1.00 77.56 300 ALA A O 1
ATOM 2357 N N . MET A 1 301 ? 17.981 -10.237 2.261 1.00 76.75 301 MET A N 1
ATOM 2358 C CA . MET A 1 301 ? 17.603 -9.204 3.229 1.00 76.75 301 MET A CA 1
ATOM 2359 C C . MET A 1 301 ? 18.765 -8.803 4.140 1.00 76.75 301 MET A C 1
ATOM 2361 O O . MET A 1 301 ? 19.014 -7.614 4.310 1.00 76.75 301 MET A O 1
ATOM 2365 N N . LYS A 1 302 ? 19.523 -9.773 4.672 1.00 79.06 302 LYS A N 1
ATOM 2366 C CA . LYS A 1 302 ? 20.666 -9.503 5.567 1.00 79.06 302 LYS A CA 1
ATOM 2367 C C . LYS A 1 302 ? 21.799 -8.714 4.908 1.00 79.06 302 LYS A C 1
ATOM 2369 O O . LYS A 1 302 ? 22.554 -8.063 5.609 1.00 79.06 302 LYS A O 1
ATOM 2374 N N . ARG A 1 303 ? 21.940 -8.779 3.580 1.00 78.06 303 ARG A N 1
ATOM 2375 C CA . ARG A 1 303 ? 22.955 -8.015 2.828 1.00 78.06 303 ARG A CA 1
ATOM 2376 C C . ARG A 1 303 ? 22.543 -6.569 2.529 1.00 78.06 303 ARG A C 1
ATOM 2378 O O . ARG A 1 303 ? 23.350 -5.832 1.976 1.00 78.06 303 ARG A O 1
ATOM 2385 N N . GLN A 1 304 ? 21.286 -6.199 2.786 1.00 63.53 304 GLN A N 1
ATOM 2386 C CA . GLN A 1 304 ? 20.731 -4.884 2.445 1.00 63.53 304 GLN A CA 1
ATOM 2387 C C . GLN A 1 304 ? 20.577 -3.932 3.638 1.00 63.53 304 GLN A C 1
ATOM 2389 O O . GLN A 1 304 ? 20.238 -2.769 3.404 1.00 63.53 304 GLN A O 1
ATOM 2394 N N . GLY A 1 305 ? 20.756 -4.428 4.866 1.00 55.34 305 GLY A N 1
ATOM 2395 C CA . GLY A 1 305 ? 20.863 -3.619 6.084 1.00 55.34 305 GLY A CA 1
ATOM 2396 C C . GLY A 1 305 ? 22.320 -3.342 6.403 1.00 55.34 305 GLY A C 1
ATOM 2397 O O . GLY A 1 305 ? 22.588 -2.221 6.875 1.00 55.34 305 GLY A O 1
#

pLDDT: mean 84.44, std 18.89, range [31.86, 98.19]